Protein AF-A0A6P4ZC24-F1 (afdb_monomer)

pLDDT: mean 87.66, std 11.78, range [32.19, 98.44]

Secondary structure (DSSP, 8-state):
-EEEEE-SSSEEEES---TT-EEE-TTBSEEEEE-S-HHHHHHHHTTEEEE---SS--EEEEEEEEETTEEEEEEEEE-PPPPPPSS----S-HHHHEEEEEEESS-HHHHHHHHHHHHHHSTT--EEEEE---GGG-----BTTEEEEEPSTT--HHHHHHHHHHT--SSEEEEEETTEE--TTS-HHHHHHHHHTSS-SEEEEEETTB--PPEEEEEE-SS-EEEEEE-TT--S-BPTT-TTEEEEEESSSEEEEEEEEEEEE---S---TTHHHHHS--HHHHHHHHHHHHHHTTEEEEEE----------

Organism: Branchiostoma belcheri (NCBI:txid7741)

Nearest PDB structures (foldseek):
  2z86-assembly2_C  TM=6.803E-01  e=1.222E-02  Escherichia coli
  8og4-assembly1_A  TM=5.251E-01  e=6.738E-03  Homo sapiens
  8og4-assembly1_B  TM=4.828E-01  e=3.943E-03  Homo sapiens
  7zay-assembly1_B  TM=4.754E-01  e=1.173E-01  Homo sapiens
  3bgk-assembly1_A  TM=2.960E-01  e=6.999E-01  Streptococcus mutans

Structure (mmCIF, N/CA/C/O backbone):
data_AF-A0A6P4ZC24-F1
#
_entry.id   AF-A0A6P4ZC24-F1
#
loop_
_atom_site.group_PDB
_atom_site.id
_atom_site.type_symbol
_atom_site.label_atom_id
_atom_site.label_alt_id
_atom_site.label_comp_id
_atom_site.label_asym_id
_atom_site.label_entity_id
_atom_site.label_seq_id
_atom_site.pdbx_PDB_ins_code
_atom_site.Cartn_x
_atom_site.Cartn_y
_atom_site.Cartn_z
_atom_site.occupancy
_atom_site.B_iso_or_equiv
_atom_site.auth_seq_id
_atom_site.auth_comp_id
_atom_site.auth_asym_id
_atom_site.auth_atom_id
_atom_site.pdbx_PDB_model_num
ATOM 1 N N . MET A 1 1 ? 28.154 -8.969 -40.226 1.00 90.69 1 MET A N 1
ATOM 2 C CA . MET A 1 1 ? 26.840 -8.314 -40.041 1.00 90.69 1 MET A CA 1
ATOM 3 C C . MET A 1 1 ? 26.870 -7.505 -38.761 1.00 90.69 1 MET A C 1
ATOM 5 O O . MET A 1 1 ? 27.541 -7.915 -37.819 1.00 90.69 1 MET A O 1
ATOM 9 N N . LYS A 1 2 ? 26.157 -6.379 -38.733 1.00 94.00 2 LYS A N 1
ATOM 10 C CA . LYS A 1 2 ? 26.078 -5.495 -37.571 1.00 94.00 2 LYS A CA 1
ATOM 11 C C . LYS A 1 2 ? 24.617 -5.330 -37.173 1.00 94.00 2 LYS A C 1
ATOM 13 O O . LYS A 1 2 ? 23.798 -4.927 -37.997 1.00 94.00 2 LYS A O 1
ATOM 18 N N . PHE A 1 3 ? 24.320 -5.657 -35.926 1.00 97.12 3 PHE A N 1
ATOM 19 C CA . PHE A 1 3 ? 23.031 -5.448 -35.287 1.00 97.12 3 PHE A CA 1
ATOM 20 C C . PHE A 1 3 ? 23.188 -4.369 -34.219 1.00 97.12 3 PHE A C 1
ATOM 22 O O . PHE A 1 3 ? 24.164 -4.374 -33.470 1.00 97.12 3 PHE A O 1
ATOM 29 N N . GLN A 1 4 ? 22.230 -3.457 -34.128 1.00 97.75 4 GLN A N 1
ATOM 30 C CA . GLN A 1 4 ? 22.189 -2.441 -33.089 1.00 97.75 4 GLN A CA 1
ATOM 31 C C . GLN A 1 4 ? 20.789 -2.361 -32.490 1.00 97.75 4 GLN A C 1
ATOM 33 O O . GLN A 1 4 ? 19.792 -2.373 -33.209 1.00 97.75 4 GLN A O 1
ATOM 38 N N . ILE A 1 5 ? 20.727 -2.247 -31.168 1.00 97.50 5 ILE A N 1
ATOM 39 C CA . ILE A 1 5 ? 19.496 -1.988 -30.425 1.00 97.50 5 ILE A CA 1
ATOM 40 C C . ILE A 1 5 ? 19.689 -0.755 -29.548 1.00 97.50 5 ILE A C 1
ATOM 42 O O . ILE A 1 5 ? 20.715 -0.629 -28.882 1.00 97.50 5 ILE A O 1
ATOM 46 N N . ASN A 1 6 ? 18.731 0.170 -29.578 1.00 97.88 6 ASN A N 1
ATOM 47 C CA . ASN A 1 6 ? 18.799 1.466 -28.905 1.00 97.88 6 ASN A CA 1
ATOM 48 C C . ASN A 1 6 ? 17.492 1.754 -28.156 1.00 97.88 6 ASN A C 1
ATOM 50 O O . ASN A 1 6 ? 16.421 1.775 -28.758 1.00 97.88 6 ASN A O 1
ATOM 54 N N . ALA A 1 7 ? 17.601 1.986 -26.851 1.00 97.50 7 ALA A N 1
ATOM 55 C CA . ALA A 1 7 ? 16.520 2.386 -25.961 1.00 97.50 7 ALA A CA 1
ATOM 56 C C . ALA A 1 7 ? 16.593 3.885 -25.632 1.00 97.50 7 ALA A C 1
ATOM 58 O O . ALA A 1 7 ? 17.663 4.494 -25.610 1.00 97.50 7 ALA A O 1
ATOM 59 N N . THR A 1 8 ? 15.457 4.494 -25.299 1.00 95.44 8 THR A N 1
ATOM 60 C CA . THR A 1 8 ? 15.400 5.907 -24.892 1.00 95.44 8 THR A CA 1
ATOM 61 C C . THR A 1 8 ? 15.426 6.082 -23.374 1.00 95.44 8 THR A C 1
ATOM 63 O O . THR A 1 8 ? 15.924 7.104 -22.883 1.00 95.44 8 THR A O 1
ATOM 66 N N . ARG A 1 9 ? 14.949 5.091 -22.610 1.00 93.75 9 ARG A N 1
ATOM 67 C CA . ARG A 1 9 ? 14.777 5.158 -21.152 1.00 93.75 9 ARG A CA 1
ATOM 68 C C . ARG A 1 9 ? 15.711 4.182 -20.438 1.00 93.75 9 ARG A C 1
ATOM 70 O O . ARG A 1 9 ? 16.600 4.644 -19.718 1.00 93.75 9 ARG A O 1
ATOM 77 N N . GLY A 1 10 ? 15.524 2.878 -20.633 1.00 94.62 10 GLY A N 1
ATOM 78 C CA . GLY A 1 10 ? 16.299 1.843 -19.944 1.00 94.62 10 GLY A CA 1
ATOM 79 C C . GLY A 1 10 ? 17.674 1.589 -20.548 1.00 94.62 10 GLY A C 1
ATOM 80 O O . GLY A 1 10 ? 18.100 2.259 -21.489 1.00 94.62 10 GLY A O 1
ATOM 81 N N . VAL A 1 11 ? 18.374 0.614 -19.978 1.00 97.12 11 VAL A N 1
ATOM 82 C CA . VAL A 1 11 ? 19.703 0.176 -20.421 1.00 97.12 11 VAL A CA 1
ATOM 83 C C . VAL A 1 11 ? 19.695 -1.317 -20.712 1.00 97.12 11 VAL A C 1
ATOM 85 O O . VAL A 1 11 ? 18.846 -2.052 -20.215 1.00 97.12 11 VAL A O 1
ATOM 88 N N . PHE A 1 12 ? 20.638 -1.773 -21.525 1.00 97.69 12 PHE A N 1
ATOM 89 C CA . PHE A 1 12 ? 20.796 -3.183 -21.840 1.00 97.69 12 PHE A CA 1
ATOM 90 C C . PHE A 1 12 ? 22.022 -3.763 -21.142 1.00 97.69 12 PHE A C 1
ATOM 92 O O . PHE A 1 12 ? 23.093 -3.156 -21.132 1.00 97.69 12 PHE A O 1
ATOM 99 N N . HIS A 1 13 ? 21.873 -4.968 -20.608 1.00 97.00 13 HIS A N 1
ATOM 100 C CA . HIS A 1 13 ? 22.926 -5.726 -19.953 1.00 97.00 13 HIS A CA 1
ATOM 101 C C . HIS A 1 13 ? 23.178 -7.043 -20.669 1.00 97.00 13 HIS A C 1
ATOM 103 O O . HIS A 1 13 ? 22.255 -7.714 -21.132 1.00 97.00 13 HIS A O 1
ATOM 109 N N . LEU A 1 14 ? 24.445 -7.433 -20.703 1.00 95.56 14 LEU A N 1
ATOM 110 C CA . LEU A 1 14 ? 24.865 -8.741 -21.164 1.00 95.56 14 LEU A CA 1
ATOM 111 C C . LEU A 1 14 ? 24.807 -9.734 -19.998 1.00 95.56 14 LEU A C 1
ATOM 113 O O . LEU A 1 14 ? 25.531 -9.579 -19.015 1.00 95.56 14 LEU A O 1
ATOM 117 N N . ILE A 1 15 ? 23.960 -10.757 -20.110 1.00 95.88 15 ILE A N 1
ATOM 118 C CA . ILE A 1 15 ? 23.850 -11.843 -19.117 1.00 95.88 15 ILE A CA 1
ATOM 119 C C . ILE A 1 15 ? 24.617 -13.110 -19.530 1.00 95.88 15 ILE A C 1
ATOM 121 O O . ILE A 1 15 ? 24.663 -14.078 -18.776 1.00 95.88 15 ILE A O 1
ATOM 125 N N . GLY A 1 16 ? 25.225 -13.108 -20.716 1.00 94.69 16 GLY A N 1
ATOM 126 C CA . GLY A 1 16 ? 26.014 -14.207 -21.266 1.00 94.69 16 GLY A CA 1
ATOM 127 C C . GLY A 1 16 ? 26.692 -13.810 -22.577 1.00 94.69 16 GLY A C 1
ATOM 128 O O . GLY A 1 16 ? 26.216 -12.926 -23.290 1.00 94.69 16 GLY A O 1
ATOM 129 N N . HIS A 1 17 ? 27.811 -14.456 -22.895 1.00 96.56 17 HIS A N 1
ATOM 130 C CA . HIS A 1 17 ? 28.621 -14.148 -24.073 1.00 96.56 17 HIS A CA 1
ATOM 131 C C . HIS A 1 17 ? 28.794 -15.392 -24.946 1.00 96.56 17 HIS A C 1
ATOM 133 O O . HIS A 1 17 ? 29.152 -16.458 -24.445 1.00 96.56 17 HIS A O 1
ATOM 139 N N . VAL A 1 18 ? 28.550 -15.255 -26.247 1.00 97.12 18 VAL A N 1
ATOM 140 C CA . VAL A 1 18 ? 28.719 -16.315 -27.247 1.00 97.12 18 VAL A CA 1
ATOM 141 C C . VAL A 1 18 ? 30.108 -16.196 -27.871 1.00 97.12 18 VAL A C 1
ATOM 143 O O . VAL A 1 18 ? 30.556 -15.101 -28.196 1.00 97.12 18 VAL A O 1
ATOM 146 N N . HIS A 1 19 ? 30.810 -17.318 -28.021 1.00 95.69 19 HIS A N 1
ATOM 147 C CA . HIS A 1 19 ? 32.116 -17.350 -28.685 1.00 95.69 19 HIS A CA 1
ATOM 148 C C . HIS A 1 19 ? 32.018 -16.825 -30.135 1.00 95.69 19 HIS A C 1
ATOM 150 O O . HIS A 1 19 ? 31.000 -17.034 -30.794 1.00 95.69 19 HIS A O 1
ATOM 156 N N . ASP A 1 20 ? 33.059 -16.143 -30.624 1.00 94.69 20 ASP A N 1
ATOM 157 C CA . ASP A 1 20 ? 33.118 -15.517 -31.963 1.00 94.69 20 ASP A CA 1
ATOM 158 C C . ASP A 1 20 ? 32.028 -14.464 -32.259 1.00 94.69 20 ASP A C 1
ATOM 160 O O . ASP A 1 20 ? 31.637 -14.233 -33.412 1.00 94.69 20 ASP A O 1
ATOM 164 N N . VAL A 1 21 ? 31.531 -13.795 -31.218 1.00 97.19 21 VAL A N 1
ATOM 165 C CA . VAL A 1 21 ? 30.643 -12.636 -31.339 1.00 97.19 21 VAL A CA 1
ATOM 166 C C . VAL A 1 21 ? 31.252 -11.454 -30.599 1.00 97.19 21 VAL A C 1
ATOM 168 O O . VAL A 1 21 ? 31.646 -11.587 -29.447 1.00 97.19 21 VAL A O 1
ATOM 171 N N . ASP A 1 22 ? 31.318 -10.298 -31.256 1.00 97.31 22 ASP A N 1
ATOM 172 C CA . ASP A 1 22 ? 31.738 -9.047 -30.626 1.00 97.31 22 ASP A CA 1
ATOM 173 C C . ASP A 1 22 ? 30.506 -8.257 -30.168 1.00 97.31 22 ASP A C 1
ATOM 175 O O . ASP A 1 22 ? 29.557 -8.057 -30.935 1.00 97.31 22 ASP A O 1
ATOM 179 N N . VAL A 1 23 ? 30.507 -7.819 -28.909 1.00 97.38 23 VAL A N 1
ATOM 180 C CA . VAL A 1 23 ? 29.406 -7.073 -28.292 1.00 97.38 23 VAL A CA 1
ATOM 181 C C . VAL A 1 23 ? 29.957 -5.848 -27.576 1.00 97.38 23 VAL A C 1
ATOM 183 O O . VAL A 1 23 ? 30.775 -5.955 -26.666 1.00 97.38 23 VAL A O 1
ATOM 186 N N . THR A 1 24 ? 29.435 -4.673 -27.918 1.00 97.38 24 THR A N 1
ATOM 187 C CA . THR A 1 24 ? 29.791 -3.402 -27.271 1.00 97.38 24 THR A CA 1
ATOM 188 C C . THR A 1 24 ? 28.560 -2.703 -26.700 1.00 97.38 24 THR A C 1
ATOM 190 O O . THR A 1 24 ? 27.438 -2.900 -27.172 1.00 97.38 24 THR A O 1
ATOM 193 N N . GLY A 1 25 ? 28.766 -1.876 -25.667 1.00 96.31 25 GLY A N 1
ATOM 194 C CA . GLY A 1 25 ? 27.701 -1.072 -25.052 1.00 96.31 25 GLY A CA 1
ATOM 195 C C . GLY A 1 25 ? 26.960 -1.725 -23.878 1.00 96.31 25 GLY A C 1
ATOM 196 O O . GLY A 1 25 ? 25.856 -1.293 -23.547 1.00 96.31 25 GLY A O 1
ATOM 197 N N . ASN A 1 26 ? 27.546 -2.739 -23.230 1.00 96.50 26 ASN A N 1
ATOM 198 C CA . ASN A 1 26 ? 27.002 -3.339 -22.005 1.00 96.50 26 ASN A CA 1
ATOM 199 C C . ASN A 1 26 ? 26.788 -2.284 -20.899 1.00 96.50 26 ASN A C 1
ATOM 201 O O . ASN A 1 26 ? 27.684 -1.491 -20.615 1.00 96.50 26 ASN A O 1
ATOM 205 N N . GLY A 1 27 ? 25.612 -2.286 -20.269 1.00 95.44 27 GLY A N 1
ATOM 206 C CA . GLY A 1 27 ? 25.215 -1.310 -19.251 1.00 95.44 27 GLY A CA 1
ATOM 207 C C . GLY A 1 27 ? 24.835 0.061 -19.811 1.00 95.44 27 GLY A C 1
ATOM 208 O O . GLY A 1 27 ? 24.759 1.031 -19.060 1.00 95.44 27 GLY A O 1
ATOM 209 N N . SER A 1 28 ? 24.610 0.168 -21.122 1.00 97.31 28 SER A N 1
ATOM 210 C CA . SER A 1 28 ? 24.243 1.419 -21.783 1.00 97.31 28 SER A CA 1
ATOM 211 C C . SER A 1 28 ? 22.901 1.309 -22.509 1.00 97.31 28 SER A C 1
ATOM 213 O O . SER A 1 28 ? 22.331 0.229 -22.657 1.00 97.31 28 SER A O 1
ATOM 215 N N . LYS A 1 29 ? 22.382 2.442 -22.990 1.00 97.81 29 LYS A N 1
ATOM 216 C CA . LYS A 1 29 ? 21.136 2.492 -23.770 1.00 97.81 29 LYS A CA 1
ATOM 217 C C . LYS A 1 29 ? 21.253 1.853 -25.152 1.00 97.81 29 LYS A C 1
ATOM 219 O O . LYS A 1 29 ? 20.242 1.658 -25.817 1.00 97.81 29 LYS A O 1
ATOM 224 N N . THR A 1 30 ? 22.469 1.598 -25.633 1.00 98.06 30 THR A N 1
ATOM 225 C CA . THR A 1 30 ? 22.711 1.056 -26.971 1.00 98.06 30 THR A CA 1
ATOM 226 C C . THR A 1 30 ? 23.645 -0.138 -26.891 1.00 98.06 30 THR A C 1
ATOM 228 O O . THR A 1 30 ? 24.767 0.000 -26.421 1.00 98.06 30 THR A O 1
ATOM 231 N N . ILE A 1 31 ? 23.219 -1.288 -27.407 1.00 97.88 31 ILE A N 1
ATOM 232 C CA . ILE A 1 31 ? 24.116 -2.425 -27.640 1.00 97.88 31 ILE A CA 1
ATOM 233 C C . ILE A 1 31 ? 24.329 -2.595 -29.136 1.00 97.88 31 ILE A C 1
ATOM 235 O O . ILE A 1 31 ? 23.390 -2.506 -29.927 1.00 97.88 31 ILE A O 1
ATOM 239 N N . THR A 1 32 ? 25.578 -2.853 -29.512 1.00 97.94 32 THR A N 1
ATOM 240 C CA . THR A 1 32 ? 25.959 -3.224 -30.875 1.00 97.94 32 THR A CA 1
ATOM 241 C C . THR A 1 32 ? 26.559 -4.624 -30.856 1.00 97.94 32 THR A C 1
ATOM 243 O O . THR A 1 32 ? 27.475 -4.882 -30.079 1.00 97.94 32 THR A O 1
ATOM 246 N N . VAL A 1 33 ? 26.048 -5.508 -31.711 1.00 97.69 33 VAL A N 1
ATOM 247 C CA . VAL A 1 33 ? 26.518 -6.887 -31.886 1.00 97.69 33 VAL A CA 1
ATOM 248 C C . VAL A 1 33 ? 27.069 -7.048 -33.298 1.00 97.69 33 VAL A C 1
ATOM 250 O O . VAL A 1 33 ? 26.387 -6.729 -34.277 1.00 97.69 33 VAL A O 1
ATOM 253 N N . SER A 1 34 ? 28.284 -7.572 -33.408 1.00 97.00 34 SER A N 1
ATOM 254 C CA . SER A 1 34 ? 28.965 -7.815 -34.676 1.00 97.00 34 SER A CA 1
ATOM 255 C C . SER A 1 34 ? 29.369 -9.284 -34.777 1.00 97.00 34 SER A C 1
ATOM 257 O O . SER A 1 34 ? 30.048 -9.823 -33.910 1.00 97.00 34 SER A O 1
ATOM 259 N N . THR A 1 35 ? 28.941 -9.952 -35.847 1.00 96.19 35 THR A N 1
ATOM 260 C CA . THR A 1 35 ? 29.322 -11.344 -36.141 1.00 96.19 35 THR A CA 1
ATOM 261 C C . THR A 1 35 ? 29.146 -11.654 -37.626 1.00 96.19 35 THR A C 1
ATOM 263 O O . THR A 1 35 ? 28.451 -10.933 -38.351 1.00 96.19 35 THR A O 1
ATOM 266 N N . TYR A 1 36 ? 29.768 -12.730 -38.098 1.00 94.69 36 TYR A N 1
ATOM 267 C CA . TYR A 1 36 ? 29.655 -13.219 -39.473 1.00 94.69 36 TYR A CA 1
ATOM 268 C C . TYR A 1 36 ? 28.541 -14.262 -39.653 1.00 94.69 36 TYR A C 1
ATOM 270 O O . TYR A 1 36 ? 28.171 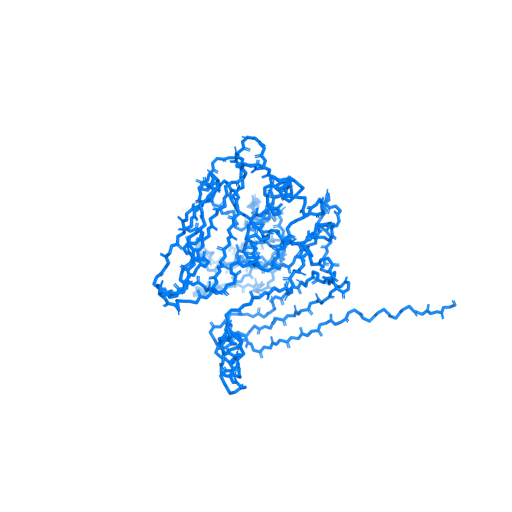-14.551 -40.785 1.00 94.69 36 TYR A O 1
ATOM 278 N N . SER A 1 37 ? 27.968 -14.793 -38.564 1.00 96.06 37 SER A N 1
ATOM 279 C CA . SER A 1 37 ? 26.977 -15.878 -38.609 1.00 96.06 37 SER A CA 1
ATOM 280 C C . SER A 1 37 ? 25.605 -15.443 -38.078 1.00 96.06 37 SER A C 1
ATOM 282 O O . SER A 1 37 ? 25.510 -15.012 -36.924 1.00 96.06 37 SER A O 1
ATOM 284 N N . PRO A 1 38 ? 24.518 -15.585 -38.864 1.00 94.75 38 PRO A N 1
ATOM 285 C CA . PRO A 1 38 ? 23.162 -15.297 -38.388 1.00 94.75 38 PRO A CA 1
ATOM 286 C C . PRO A 1 38 ? 22.764 -16.156 -37.182 1.00 94.75 38 PRO A C 1
ATOM 288 O O . PRO A 1 38 ? 22.090 -15.682 -36.269 1.00 94.75 38 PRO A O 1
ATOM 291 N N . SER A 1 39 ? 23.232 -17.405 -37.136 1.00 96.88 39 SER A N 1
ATOM 292 C CA . SER A 1 39 ? 22.978 -18.318 -36.019 1.00 96.88 39 SER A CA 1
ATOM 293 C C . SER A 1 39 ? 23.649 -17.842 -34.729 1.00 96.88 39 SER A C 1
ATOM 295 O O . SER A 1 39 ? 23.023 -17.882 -33.669 1.00 96.88 39 SER A O 1
ATOM 297 N N . LEU A 1 40 ? 24.888 -17.340 -34.815 1.00 97.31 40 LEU A N 1
ATOM 298 C CA . LEU A 1 40 ? 25.590 -16.771 -33.659 1.00 97.31 40 LEU A CA 1
ATOM 299 C C . LEU A 1 40 ? 24.939 -15.468 -33.191 1.00 97.31 40 LEU A C 1
ATOM 301 O O . LEU A 1 40 ? 24.792 -15.266 -31.987 1.00 97.31 40 LEU A O 1
ATOM 305 N N . LEU A 1 41 ? 24.478 -14.624 -34.123 1.00 96.25 41 LEU A N 1
ATOM 306 C CA . LEU A 1 41 ? 23.721 -13.417 -33.787 1.00 96.25 41 LEU A CA 1
ATOM 307 C C . LEU A 1 41 ? 22.463 -13.777 -32.990 1.00 96.25 41 LEU A C 1
ATOM 309 O O . LEU A 1 41 ? 22.290 -13.298 -31.874 1.00 96.25 41 LEU A O 1
ATOM 313 N N . ASN A 1 42 ? 21.626 -14.673 -33.519 1.00 95.56 42 ASN A N 1
ATOM 314 C CA . ASN A 1 42 ? 20.400 -15.111 -32.848 1.00 95.56 42 ASN A CA 1
ATOM 315 C C . ASN A 1 42 ? 20.667 -15.708 -31.462 1.00 95.56 42 ASN A C 1
ATOM 317 O O . ASN A 1 42 ? 19.877 -15.500 -30.542 1.00 95.56 42 ASN A O 1
ATOM 321 N N . LEU A 1 43 ? 21.772 -16.439 -31.294 1.00 96.88 43 LEU A N 1
ATOM 322 C CA . LEU A 1 43 ? 22.170 -16.969 -29.994 1.00 96.88 43 LEU A CA 1
ATOM 323 C C . LEU A 1 43 ? 22.590 -15.849 -29.033 1.00 96.88 43 LEU A C 1
ATOM 325 O O . LEU A 1 43 ? 22.143 -15.842 -27.888 1.00 96.88 43 LEU A O 1
ATOM 329 N N . GLN A 1 44 ? 23.385 -14.879 -29.494 1.00 97.25 44 GLN A N 1
ATOM 330 C CA . GLN A 1 44 ? 23.846 -13.766 -28.663 1.00 97.25 44 GLN A CA 1
ATOM 331 C C . GLN A 1 44 ? 22.695 -12.863 -28.202 1.00 97.25 44 GLN A C 1
ATOM 333 O O . GLN A 1 44 ? 22.693 -12.415 -27.053 1.00 97.25 44 GLN A O 1
ATOM 338 N N . LEU A 1 45 ? 21.691 -12.626 -29.053 1.00 95.69 45 LEU A N 1
ATOM 339 C CA . LEU A 1 45 ? 20.531 -11.798 -28.708 1.00 95.69 45 LEU A CA 1
ATOM 340 C C . LEU A 1 45 ? 19.719 -12.363 -27.528 1.00 95.69 45 LEU A C 1
ATOM 342 O O . LEU A 1 45 ? 19.127 -11.588 -26.782 1.00 95.69 45 LEU A O 1
ATOM 346 N N . LYS A 1 46 ? 19.746 -13.685 -27.289 1.00 96.56 46 LYS A N 1
ATOM 347 C CA . LYS A 1 46 ? 19.096 -14.316 -26.118 1.00 96.56 46 LYS A CA 1
ATOM 348 C C . LYS A 1 46 ? 19.722 -13.908 -24.783 1.00 96.56 46 LYS A C 1
ATOM 350 O O . LYS A 1 46 ? 19.089 -14.065 -23.743 1.00 96.56 46 LYS A O 1
ATOM 355 N N . TYR A 1 47 ? 20.954 -13.405 -24.807 1.00 97.19 47 TYR A N 1
ATOM 356 C CA . TYR A 1 47 ? 21.705 -13.000 -23.622 1.00 97.19 47 TYR A CA 1
ATOM 357 C C . TYR A 1 47 ? 21.753 -11.482 -23.421 1.00 97.19 47 TYR A C 1
ATOM 359 O O . TYR A 1 47 ? 22.553 -10.993 -22.623 1.00 97.19 47 TYR A O 1
ATOM 367 N N . ILE A 1 48 ? 20.907 -10.730 -24.127 1.00 96.50 48 ILE A N 1
ATOM 368 C CA . ILE A 1 48 ? 20.721 -9.300 -23.892 1.00 96.50 48 ILE A CA 1
ATOM 369 C C . ILE A 1 48 ? 19.462 -9.114 -23.046 1.00 96.50 48 ILE A C 1
ATOM 371 O O . ILE A 1 48 ? 18.362 -9.471 -23.460 1.00 96.50 48 ILE A O 1
ATOM 375 N N . ALA A 1 49 ? 19.626 -8.538 -21.860 1.00 96.50 49 ALA A N 1
ATOM 376 C CA . ALA A 1 49 ? 18.537 -8.207 -20.954 1.00 96.50 49 ALA A CA 1
ATOM 377 C C . ALA A 1 49 ? 18.311 -6.694 -20.930 1.00 96.50 49 ALA A C 1
ATOM 379 O O . ALA A 1 49 ? 19.264 -5.923 -20.865 1.00 96.50 49 ALA A O 1
ATOM 380 N N . TYR A 1 50 ? 17.053 -6.264 -20.950 1.00 95.75 50 TYR A N 1
ATOM 381 C CA . TYR A 1 50 ? 16.687 -4.871 -20.714 1.00 95.75 50 TYR A CA 1
ATOM 382 C C . TYR A 1 50 ? 16.478 -4.633 -19.214 1.00 95.75 50 TYR A C 1
ATOM 384 O O . TYR A 1 50 ? 15.731 -5.365 -18.564 1.00 95.75 50 TYR A O 1
ATOM 392 N N . GLU A 1 51 ? 17.099 -3.588 -18.677 1.00 93.12 51 GLU A N 1
ATOM 393 C CA . GLU A 1 51 ? 16.890 -3.105 -17.317 1.00 93.12 51 GLU A CA 1
ATOM 394 C C . GLU A 1 51 ? 16.203 -1.738 -17.348 1.00 93.12 51 GLU A C 1
ATOM 396 O O . GLU A 1 51 ? 16.688 -0.759 -17.925 1.00 93.12 51 GLU A O 1
ATOM 401 N N . ASN A 1 52 ? 15.041 -1.677 -16.700 1.00 88.62 52 ASN A N 1
ATOM 402 C CA . ASN A 1 52 ? 14.324 -0.432 -16.491 1.00 88.62 52 ASN A CA 1
ATOM 403 C C . ASN A 1 52 ? 15.061 0.446 -15.466 1.00 88.62 52 ASN A C 1
ATOM 405 O O . ASN A 1 52 ? 15.311 0.021 -14.343 1.00 88.62 52 ASN A O 1
ATOM 409 N N . THR A 1 53 ? 15.310 1.700 -15.829 1.00 86.12 53 THR A N 1
ATOM 410 C CA . THR A 1 53 ? 15.961 2.709 -14.977 1.00 86.12 53 THR A CA 1
ATOM 411 C C . THR A 1 53 ? 14.971 3.672 -14.315 1.00 86.12 53 THR A C 1
ATOM 413 O O . THR A 1 53 ? 15.365 4.505 -13.498 1.00 86.12 53 THR A O 1
ATOM 416 N N . LEU A 1 54 ? 13.679 3.583 -14.651 1.00 81.75 54 LEU A N 1
ATOM 417 C CA . LEU A 1 54 ? 12.627 4.438 -14.109 1.00 81.75 54 LEU A CA 1
ATOM 418 C C . LEU A 1 54 ? 11.935 3.755 -12.931 1.00 81.75 54 LEU A C 1
ATOM 420 O O . LEU A 1 54 ? 11.263 2.742 -13.093 1.00 81.75 54 LEU A O 1
ATOM 424 N N . PHE A 1 55 ? 12.075 4.335 -11.743 1.00 68.44 55 PHE A N 1
ATOM 425 C CA . PHE A 1 55 ? 11.585 3.739 -10.501 1.00 68.44 55 PHE A CA 1
ATOM 426 C C . PHE A 1 55 ? 10.051 3.625 -10.457 1.00 68.44 55 PHE A C 1
ATOM 428 O O . PHE A 1 55 ? 9.543 2.538 -10.224 1.00 68.44 55 PHE A O 1
ATOM 435 N N . ASP A 1 56 ? 9.319 4.705 -10.754 1.00 73.56 56 ASP A N 1
ATOM 436 C CA . ASP A 1 56 ? 7.848 4.745 -10.753 1.00 73.56 56 ASP A CA 1
ATOM 437 C C . ASP A 1 56 ? 7.312 5.282 -12.088 1.00 73.56 56 ASP A C 1
ATOM 439 O O . ASP A 1 56 ? 7.036 6.473 -12.232 1.00 73.56 56 ASP A O 1
ATOM 443 N N . ALA A 1 57 ? 7.229 4.419 -13.102 1.00 74.44 57 ALA A N 1
ATOM 444 C CA . ALA A 1 57 ? 6.769 4.805 -14.431 1.00 74.44 57 ALA A CA 1
ATOM 445 C C . ALA A 1 57 ? 5.646 3.898 -14.936 1.00 74.44 57 ALA A C 1
ATOM 447 O O . ALA A 1 57 ? 5.645 2.695 -14.696 1.00 74.44 57 ALA A O 1
ATOM 448 N N . SER A 1 58 ? 4.713 4.513 -15.660 1.00 82.81 58 SER A N 1
ATOM 449 C CA . SER A 1 58 ? 3.713 3.862 -16.505 1.00 82.81 58 SER A CA 1
ATOM 450 C C . SER A 1 58 ? 3.866 4.455 -17.902 1.00 82.81 58 SER A C 1
ATOM 452 O O . SER A 1 58 ? 3.234 5.453 -18.245 1.00 82.81 58 SER A O 1
ATOM 454 N N . THR A 1 59 ? 4.831 3.945 -18.662 1.00 89.12 59 THR A N 1
ATOM 455 C CA . THR A 1 59 ? 5.265 4.532 -19.934 1.00 89.12 59 THR A CA 1
ATOM 456 C C . THR A 1 59 ? 5.746 3.464 -20.912 1.00 89.12 59 THR A C 1
ATOM 458 O O . THR A 1 59 ? 5.836 2.286 -20.579 1.00 89.12 59 THR A O 1
ATOM 461 N N . VAL A 1 60 ? 6.072 3.885 -22.130 1.00 93.75 60 VAL A N 1
ATOM 462 C CA . VAL A 1 60 ? 6.648 3.030 -23.167 1.00 93.75 60 VAL A CA 1
ATOM 463 C C . VAL A 1 60 ? 8.049 3.534 -23.493 1.00 93.75 60 VAL A C 1
ATOM 465 O O . VAL A 1 60 ? 8.271 4.742 -23.636 1.00 93.75 60 VAL A O 1
ATOM 468 N N . ASP A 1 61 ? 8.999 2.608 -23.589 1.00 96.00 61 ASP A N 1
ATOM 469 C CA . ASP A 1 61 ? 10.307 2.844 -24.188 1.00 96.00 61 ASP A CA 1
ATOM 470 C C . ASP A 1 61 ? 10.306 2.300 -25.625 1.00 96.00 61 ASP A C 1
ATOM 472 O O . ASP A 1 61 ? 10.258 1.080 -25.812 1.00 96.00 61 ASP A O 1
ATOM 476 N N . PRO A 1 62 ? 10.287 3.170 -26.650 1.00 96.75 62 PRO A N 1
ATOM 477 C CA . PRO A 1 62 ? 10.404 2.738 -28.032 1.00 96.75 62 PRO A CA 1
ATOM 478 C C . PRO A 1 62 ? 11.849 2.322 -28.310 1.00 96.75 62 PRO A C 1
ATOM 480 O O . PRO A 1 62 ? 12.732 3.161 -28.496 1.00 96.75 62 PRO A O 1
ATOM 483 N N . VAL A 1 63 ? 12.085 1.015 -28.364 1.00 97.69 63 VAL A N 1
ATOM 484 C CA . VAL A 1 63 ? 13.401 0.461 -28.665 1.00 97.69 63 VAL A CA 1
ATOM 485 C C . VAL A 1 63 ? 13.569 0.332 -30.169 1.00 97.69 63 VAL A C 1
ATOM 487 O O . VAL A 1 63 ? 12.853 -0.425 -30.823 1.00 97.69 63 VAL A O 1
ATOM 490 N N . LYS A 1 64 ? 14.535 1.059 -30.726 1.00 98.00 64 LYS A N 1
ATOM 491 C CA . LYS A 1 64 ? 14.880 0.992 -32.146 1.00 98.00 64 LYS A CA 1
ATOM 492 C C . LYS A 1 64 ? 15.879 -0.128 -32.382 1.00 98.00 64 LYS A C 1
ATOM 494 O O . LYS A 1 64 ? 16.900 -0.211 -31.704 1.00 98.00 64 LYS A O 1
ATOM 499 N N . ILE A 1 65 ? 15.584 -0.964 -33.361 1.00 97.44 65 ILE A N 1
ATOM 500 C CA . ILE A 1 65 ? 16.420 -2.064 -33.819 1.00 97.44 65 ILE A CA 1
ATOM 501 C C . ILE A 1 65 ? 16.891 -1.715 -35.224 1.00 97.44 65 ILE A C 1
ATOM 503 O O . ILE A 1 65 ? 16.083 -1.338 -36.071 1.00 97.44 65 ILE A O 1
ATOM 507 N N . GLN A 1 66 ? 18.186 -1.854 -35.469 1.00 97.25 66 GLN A N 1
ATOM 508 C CA . GLN A 1 66 ? 18.793 -1.683 -36.778 1.00 97.25 66 GLN A CA 1
ATOM 509 C C . GLN A 1 66 ? 19.622 -2.920 -37.113 1.00 97.25 66 GLN A C 1
ATOM 511 O O . GLN A 1 66 ? 20.500 -3.325 -36.350 1.00 97.25 66 GLN A O 1
ATOM 516 N N . PHE A 1 67 ? 19.355 -3.509 -38.271 1.00 94.88 67 PHE A N 1
ATOM 517 C CA . PHE A 1 67 ? 20.118 -4.626 -38.804 1.00 94.88 67 PHE A CA 1
ATOM 518 C C . PHE A 1 67 ? 20.317 -4.410 -40.298 1.00 94.88 67 PHE A C 1
ATOM 520 O O . PHE A 1 67 ? 19.363 -4.475 -41.067 1.00 94.88 67 PHE A O 1
ATOM 527 N N . MET A 1 68 ? 21.561 -4.134 -40.693 1.00 87.56 68 MET A N 1
ATOM 528 C CA . MET A 1 68 ? 21.881 -3.694 -42.055 1.00 87.56 68 MET A CA 1
ATOM 529 C C . MET A 1 68 ? 21.023 -2.466 -42.447 1.00 87.56 68 MET A C 1
ATOM 531 O O . MET A 1 68 ? 21.020 -1.473 -41.715 1.00 87.56 68 MET A O 1
ATOM 535 N N . GLU A 1 69 ? 20.309 -2.517 -43.568 1.00 90.50 69 GLU A N 1
ATOM 536 C CA . GLU A 1 69 ? 19.363 -1.502 -44.045 1.00 90.50 69 GLU A CA 1
ATOM 537 C C . GLU A 1 69 ? 17.997 -1.540 -43.343 1.00 90.50 69 GLU A C 1
ATOM 539 O O . GLU A 1 69 ? 17.218 -0.591 -43.443 1.00 90.50 69 GLU A O 1
ATOM 544 N N . PHE A 1 70 ? 17.692 -2.618 -42.619 1.00 94.44 70 PHE A N 1
ATOM 545 C CA . PHE A 1 70 ? 16.396 -2.794 -41.982 1.00 94.44 70 PHE A CA 1
ATOM 546 C C . PHE A 1 70 ? 16.342 -2.086 -40.639 1.00 94.44 70 PHE A C 1
ATOM 548 O O . PHE A 1 70 ? 17.272 -2.137 -39.827 1.00 94.44 70 PHE A O 1
ATOM 555 N N . THR A 1 71 ? 15.190 -1.477 -40.376 1.00 97.00 71 THR A N 1
ATOM 556 C CA . THR A 1 71 ? 14.873 -0.903 -39.074 1.00 97.00 71 THR A CA 1
ATOM 557 C C . THR A 1 71 ? 13.540 -1.439 -38.582 1.00 97.00 71 THR A C 1
ATOM 559 O O . THR A 1 71 ? 12.611 -1.659 -39.357 1.00 97.00 71 THR A O 1
ATOM 562 N N . ALA A 1 72 ? 13.454 -1.664 -37.279 1.00 96.94 72 ALA A N 1
ATOM 563 C CA . ALA A 1 72 ? 12.228 -2.035 -36.594 1.00 96.94 72 ALA A CA 1
ATOM 564 C C . ALA A 1 72 ? 12.148 -1.276 -35.269 1.00 96.94 72 ALA A C 1
ATOM 566 O O . ALA A 1 72 ? 13.158 -0.813 -34.740 1.00 96.94 72 ALA A O 1
ATOM 567 N N . THR A 1 73 ? 10.945 -1.130 -34.725 1.00 97.75 73 THR A N 1
ATOM 568 C CA . THR A 1 73 ? 10.748 -0.549 -33.394 1.00 97.75 73 THR A CA 1
ATOM 569 C C . THR A 1 73 ? 9.944 -1.517 -32.546 1.00 97.75 73 THR A C 1
ATOM 571 O O . THR A 1 73 ? 8.875 -1.960 -32.955 1.00 97.75 73 THR A O 1
ATOM 574 N N . MET A 1 74 ? 10.463 -1.835 -31.365 1.00 95.75 74 MET A N 1
ATOM 575 C CA . MET A 1 74 ? 9.813 -2.683 -30.376 1.00 95.75 74 MET A CA 1
ATOM 576 C C . MET A 1 74 ? 9.397 -1.822 -29.175 1.00 95.75 74 MET A C 1
ATOM 578 O O . MET A 1 74 ? 10.261 -1.208 -28.545 1.00 95.75 74 MET A O 1
ATOM 582 N N . PRO A 1 75 ? 8.103 -1.751 -28.829 1.00 96.75 75 PRO A N 1
ATOM 583 C CA . PRO A 1 75 ? 7.669 -1.042 -27.635 1.00 96.75 75 PRO A CA 1
ATOM 584 C C . PRO A 1 75 ? 7.936 -1.889 -26.383 1.00 96.75 75 PRO A C 1
ATOM 586 O O . PRO A 1 75 ? 7.422 -2.998 -26.256 1.00 96.75 75 PRO A O 1
ATOM 589 N N . ILE A 1 76 ? 8.701 -1.357 -25.428 1.00 94.19 76 ILE A N 1
ATOM 590 C CA . ILE A 1 76 ? 8.813 -1.940 -24.085 1.00 94.19 76 ILE A CA 1
ATOM 591 C C . ILE A 1 76 ? 7.900 -1.163 -23.140 1.00 94.19 76 ILE A C 1
ATOM 593 O O . ILE A 1 76 ? 8.136 0.012 -22.857 1.00 94.19 76 ILE A O 1
ATOM 597 N N . HIS A 1 77 ? 6.862 -1.821 -22.627 1.00 92.12 77 HIS A N 1
ATOM 598 C CA . HIS A 1 77 ? 5.976 -1.243 -21.620 1.00 92.12 77 HIS A CA 1
ATOM 599 C C . HIS A 1 77 ? 6.653 -1.282 -20.248 1.00 92.12 77 HIS A C 1
ATOM 601 O O . HIS A 1 77 ? 6.815 -2.341 -19.643 1.00 92.12 77 HIS A O 1
ATOM 607 N N . ILE A 1 78 ? 7.046 -0.112 -19.752 1.00 89.56 78 ILE A N 1
ATOM 608 C CA . ILE A 1 78 ? 7.546 0.069 -18.394 1.00 89.56 78 ILE A CA 1
ATOM 609 C C . ILE A 1 78 ? 6.349 0.416 -17.524 1.00 89.56 78 ILE A C 1
ATOM 611 O O . ILE A 1 78 ? 5.874 1.552 -17.529 1.00 89.56 78 ILE A O 1
ATOM 615 N N . GLN A 1 79 ? 5.869 -0.565 -16.777 1.00 84.88 79 GLN A N 1
ATOM 616 C CA . GLN A 1 79 ? 4.818 -0.366 -15.797 1.00 84.88 79 GLN A CA 1
ATOM 617 C C . GLN A 1 79 ? 5.082 -1.211 -14.563 1.00 84.88 79 GLN A C 1
ATOM 619 O O . GLN A 1 79 ? 5.711 -2.269 -14.627 1.00 84.88 79 GLN A O 1
ATOM 624 N N . HIS A 1 80 ? 4.587 -0.734 -13.428 1.00 80.12 80 HIS A N 1
ATOM 625 C CA . HIS A 1 80 ? 4.549 -1.545 -12.227 1.00 80.12 80 HIS A CA 1
ATOM 626 C C . HIS A 1 80 ? 3.690 -2.793 -12.467 1.00 80.12 80 HIS A C 1
ATOM 628 O O . HIS A 1 80 ? 2.711 -2.735 -13.213 1.00 80.12 80 HIS A O 1
ATOM 634 N N . VAL A 1 81 ? 4.051 -3.912 -11.831 1.00 75.81 81 VAL A N 1
ATOM 635 C CA . VAL A 1 81 ? 3.276 -5.156 -11.927 1.00 75.81 81 VAL A CA 1
ATOM 636 C C . VAL A 1 81 ? 1.830 -4.860 -11.535 1.00 75.81 81 VAL A C 1
ATOM 638 O O . VAL A 1 81 ? 1.585 -4.355 -10.439 1.00 75.81 81 VAL A O 1
ATOM 641 N N . GLN A 1 82 ? 0.914 -5.148 -12.459 1.00 74.62 82 GLN A N 1
ATOM 642 C CA . GLN A 1 82 ? -0.527 -5.136 -12.236 1.00 74.62 82 GLN A CA 1
ATOM 643 C C . GLN A 1 82 ? -0.868 -6.415 -11.471 1.00 74.62 82 GLN A C 1
ATOM 645 O O . GLN A 1 82 ? -0.568 -7.515 -11.941 1.00 74.62 82 GLN A O 1
ATOM 650 N N . LEU A 1 83 ? -1.423 -6.277 -10.271 1.00 77.94 83 LEU A N 1
ATOM 651 C CA . LEU A 1 83 ? -1.946 -7.424 -9.537 1.00 77.94 83 LEU A CA 1
ATOM 652 C C . LEU A 1 83 ? -3.360 -7.732 -10.038 1.00 77.94 83 LEU A C 1
ATOM 654 O O . LEU A 1 83 ? -4.108 -6.794 -10.310 1.00 77.94 83 LEU A O 1
ATOM 658 N N . PRO A 1 84 ? -3.734 -9.015 -10.183 1.00 79.38 84 PRO A N 1
ATOM 659 C CA . PRO A 1 84 ? -5.093 -9.360 -10.561 1.00 79.38 84 PRO A CA 1
ATOM 660 C C . PRO A 1 84 ? -6.060 -8.897 -9.470 1.00 79.38 84 PRO A C 1
ATOM 662 O O . PRO A 1 84 ? -5.819 -9.122 -8.280 1.00 79.38 84 PRO A O 1
ATOM 665 N N . TRP A 1 85 ? -7.158 -8.274 -9.884 1.00 75.50 85 TRP A N 1
ATOM 666 C CA . TRP A 1 85 ? -8.280 -7.995 -8.999 1.00 75.50 85 TRP A CA 1
ATOM 667 C C . TRP A 1 85 ? -8.954 -9.317 -8.626 1.00 75.50 85 TRP A C 1
ATOM 669 O O . TRP A 1 85 ? -9.251 -10.138 -9.492 1.00 75.50 85 TRP A O 1
ATOM 679 N N . LEU A 1 86 ? -9.125 -9.556 -7.324 1.00 77.38 86 LEU A N 1
ATOM 680 C CA . LEU A 1 86 ? -9.812 -10.750 -6.811 1.00 77.38 86 LEU A CA 1
ATOM 681 C C . LEU A 1 86 ? -11.332 -10.570 -6.759 1.00 77.38 86 LEU A C 1
ATOM 683 O O . LEU A 1 86 ? -12.062 -11.552 -6.667 1.00 77.38 86 LEU A O 1
ATOM 687 N N . PHE A 1 87 ? -11.779 -9.320 -6.795 1.00 80.38 87 PHE A N 1
ATOM 688 C CA . PHE A 1 87 ? -13.170 -8.909 -6.750 1.00 80.38 87 PHE A CA 1
ATOM 689 C C . PHE A 1 87 ? -13.424 -8.006 -7.949 1.00 80.38 87 PHE A C 1
ATOM 691 O O . PHE A 1 87 ? -12.531 -7.254 -8.344 1.00 80.38 87 PHE A O 1
ATOM 698 N N . ASP A 1 88 ? -14.622 -8.091 -8.517 1.00 77.69 88 ASP A N 1
ATOM 699 C CA . ASP A 1 88 ? -15.063 -7.127 -9.517 1.00 77.69 88 ASP A CA 1
ATOM 700 C C . ASP A 1 88 ? -15.098 -5.722 -8.902 1.00 77.69 88 ASP A C 1
ATOM 702 O O . ASP A 1 88 ? -15.315 -5.576 -7.693 1.00 77.69 88 ASP A O 1
ATOM 706 N N . GLU A 1 89 ? -14.900 -4.696 -9.735 1.00 73.06 89 GLU A N 1
ATOM 707 C CA . GLU A 1 89 ? -15.045 -3.305 -9.302 1.00 73.06 89 GLU A CA 1
ATOM 708 C C . GLU A 1 89 ? -16.431 -3.113 -8.680 1.00 73.06 89 GLU A C 1
ATOM 710 O O . GLU A 1 89 ? -17.476 -3.290 -9.318 1.00 73.06 89 GLU A O 1
ATOM 715 N N . GLY A 1 90 ? -16.443 -2.797 -7.389 1.00 68.50 90 GLY A N 1
ATOM 716 C CA . GLY A 1 90 ? -17.663 -2.717 -6.616 1.00 68.50 90 GLY A CA 1
ATOM 717 C C . GLY A 1 90 ? -18.439 -1.457 -6.971 1.00 68.50 90 GLY A C 1
ATOM 718 O O . GLY A 1 90 ? -17.942 -0.338 -6.868 1.00 68.50 90 GLY A O 1
ATOM 719 N N . THR A 1 91 ? -19.718 -1.599 -7.302 1.00 73.00 91 THR A N 1
ATOM 720 C CA . THR A 1 91 ? -20.655 -0.468 -7.298 1.00 73.00 91 THR A CA 1
ATOM 721 C C . THR A 1 91 ? -21.333 -0.383 -5.936 1.00 73.00 91 THR A C 1
ATOM 723 O O . THR A 1 91 ? -21.832 -1.392 -5.444 1.00 73.00 91 THR A O 1
ATOM 726 N N . GLY A 1 92 ? -21.411 0.800 -5.322 1.00 84.12 92 GLY A N 1
ATOM 727 C CA . GLY A 1 92 ? -22.178 0.968 -4.084 1.00 84.12 92 GLY A CA 1
ATOM 728 C C . GLY A 1 92 ? -21.611 1.996 -3.116 1.00 84.12 92 GLY A C 1
ATOM 729 O O . GLY A 1 92 ? -20.754 2.811 -3.458 1.00 84.12 92 GLY A O 1
ATOM 730 N N . LYS A 1 93 ? -22.126 1.971 -1.883 1.00 92.88 93 LYS A N 1
ATOM 731 C CA . LYS A 1 93 ? -21.630 2.804 -0.781 1.00 92.88 93 LYS A CA 1
ATOM 732 C C . LYS A 1 93 ? -20.443 2.106 -0.111 1.00 92.88 93 LYS A C 1
ATOM 734 O O . LYS A 1 93 ? -20.193 0.926 -0.327 1.00 92.88 93 LYS A O 1
ATOM 739 N N . ILE A 1 94 ? -19.746 2.812 0.782 1.00 95.31 94 ILE A N 1
ATOM 740 C CA . ILE A 1 94 ? -18.610 2.254 1.542 1.00 95.31 94 ILE A CA 1
ATOM 741 C C . ILE A 1 94 ? -18.939 0.923 2.222 1.00 95.31 94 ILE A C 1
ATOM 743 O O . ILE A 1 94 ? -18.135 0.002 2.155 1.00 95.31 9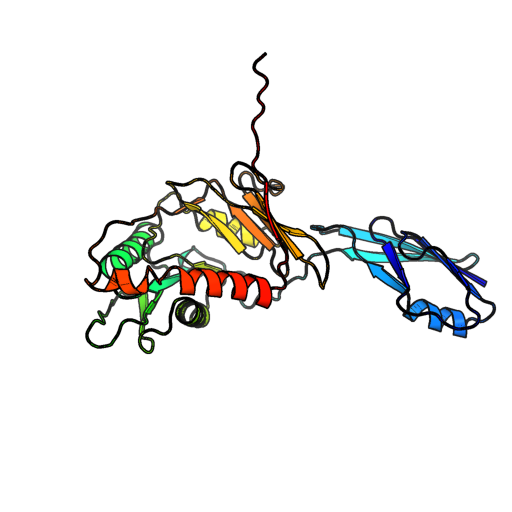4 ILE A O 1
ATOM 747 N N . LYS A 1 95 ? -20.138 0.786 2.794 1.00 95.19 95 LYS A N 1
ATOM 748 C CA . LYS A 1 95 ? -20.575 -0.453 3.448 1.00 95.19 95 LYS A CA 1
ATOM 749 C C . LYS A 1 95 ? -20.595 -1.691 2.534 1.00 95.19 95 LYS A C 1
ATOM 751 O O . LYS A 1 95 ? -20.538 -2.800 3.048 1.00 95.19 95 LYS A O 1
ATOM 756 N N . ASP A 1 96 ? -20.698 -1.494 1.218 1.00 93.44 96 ASP A N 1
ATOM 757 C CA . ASP A 1 96 ? -20.796 -2.562 0.217 1.00 93.44 96 ASP A CA 1
ATOM 758 C C . ASP A 1 96 ? -19.407 -2.922 -0.350 1.00 93.44 96 ASP A C 1
ATOM 760 O O . ASP A 1 96 ? -19.199 -4.026 -0.846 1.00 93.44 96 ASP A O 1
ATOM 764 N N . ARG A 1 97 ? -18.442 -1.996 -0.248 1.00 94.56 97 ARG A N 1
ATOM 765 C CA . ARG A 1 97 ? -17.107 -2.098 -0.865 1.00 94.56 97 ARG A CA 1
ATOM 766 C C . ARG A 1 97 ? -15.964 -2.271 0.131 1.00 94.56 97 ARG A C 1
ATOM 768 O O . ARG A 1 97 ? -14.881 -2.693 -0.260 1.00 94.56 97 ARG A O 1
ATOM 775 N N . VAL A 1 98 ? -16.176 -1.940 1.404 1.00 96.38 98 VAL A N 1
ATOM 776 C CA . VAL A 1 98 ? -15.130 -1.926 2.433 1.00 96.38 98 VAL A CA 1
ATOM 777 C C . VAL A 1 98 ? -15.526 -2.793 3.621 1.00 96.38 98 VAL A C 1
ATOM 779 O O . VAL A 1 98 ? -16.593 -2.621 4.201 1.00 96.38 98 VAL A O 1
ATOM 782 N N . THR A 1 99 ? -14.613 -3.661 4.050 1.00 97.69 99 THR A N 1
ATOM 783 C CA . THR A 1 99 ? -14.675 -4.337 5.353 1.00 97.69 99 THR A CA 1
ATOM 784 C C . THR A 1 99 ? -13.652 -3.709 6.291 1.00 97.69 99 THR A C 1
ATOM 786 O O . THR A 1 99 ? -12.466 -3.625 5.966 1.00 97.69 99 THR A O 1
ATOM 789 N N . VAL A 1 100 ? -14.075 -3.274 7.478 1.00 98.38 100 VAL A N 1
ATOM 790 C CA . VAL A 1 100 ? -13.136 -2.816 8.510 1.00 98.38 100 VAL A CA 1
ATOM 791 C C . VAL A 1 100 ? -12.540 -4.029 9.213 1.00 98.38 100 VAL A C 1
ATOM 793 O O . VAL A 1 100 ? -13.268 -4.910 9.660 1.00 98.38 100 VAL A O 1
ATOM 796 N N . VAL A 1 101 ? -11.216 -4.071 9.340 1.00 98.44 101 VAL A N 1
ATOM 797 C CA . VAL A 1 101 ? -10.505 -5.168 10.006 1.00 98.44 101 VAL A CA 1
ATOM 798 C C . VAL A 1 101 ? -9.834 -4.647 11.268 1.00 98.44 101 VAL A C 1
ATOM 800 O O . VAL A 1 101 ? -9.002 -3.739 11.221 1.00 98.44 101 VAL A O 1
ATOM 803 N N . LEU A 1 102 ? -10.182 -5.262 12.394 1.00 97.50 102 LEU A N 1
ATOM 804 C CA . LEU A 1 102 ? -9.663 -4.965 13.720 1.00 97.50 102 LEU A CA 1
ATOM 805 C C . LEU A 1 102 ? -8.976 -6.201 14.293 1.00 97.50 102 LEU A C 1
ATOM 807 O O . LEU A 1 102 ? -9.465 -7.326 14.193 1.00 97.50 102 LEU A O 1
ATOM 811 N N . LYS A 1 103 ? -7.854 -5.977 14.972 1.00 96.69 103 LYS A N 1
ATOM 812 C CA . LYS A 1 103 ? -7.212 -6.985 15.816 1.00 96.69 103 LYS A CA 1
ATOM 813 C C . LYS A 1 103 ? -7.233 -6.485 17.250 1.00 96.69 103 LYS A C 1
ATOM 815 O O . LYS A 1 103 ? -6.719 -5.399 17.520 1.00 96.69 103 LYS A O 1
ATOM 820 N N . THR A 1 104 ? -7.733 -7.296 18.179 1.00 95.12 104 THR A N 1
ATOM 821 C CA . THR A 1 104 ? -7.736 -6.955 19.608 1.00 95.12 104 THR A CA 1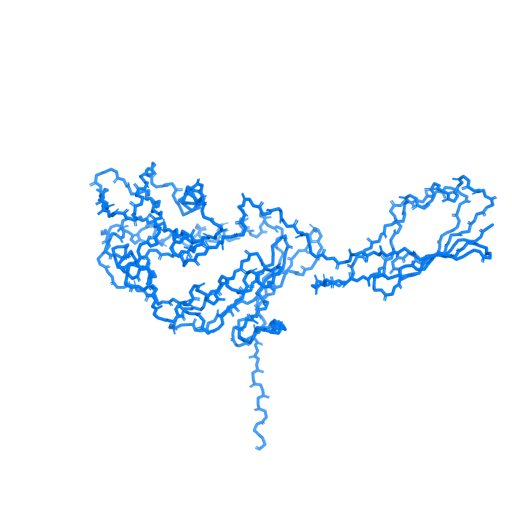
ATOM 822 C C . THR A 1 104 ? -7.027 -7.989 20.483 1.00 95.12 104 THR A C 1
ATOM 824 O O . THR A 1 104 ? -6.611 -9.043 20.012 1.00 95.12 104 THR A O 1
ATOM 827 N N . PHE A 1 105 ? -6.758 -7.601 21.729 1.00 94.94 105 PHE A N 1
ATOM 828 C CA . PHE A 1 105 ? -6.252 -8.446 22.814 1.00 94.94 105 PHE A CA 1
ATOM 829 C C . PHE A 1 105 ? -6.442 -7.694 24.131 1.00 94.94 105 PHE A C 1
ATOM 831 O O . PHE A 1 105 ? -5.786 -6.669 24.334 1.00 94.94 105 PHE A O 1
ATOM 838 N N . LEU A 1 106 ? -7.322 -8.173 25.014 1.00 93.75 106 LEU A N 1
ATOM 839 C CA . LEU A 1 106 ? -7.567 -7.605 26.353 1.00 93.75 106 LEU A CA 1
ATOM 840 C C . LEU A 1 106 ? -7.948 -6.104 26.390 1.00 93.75 106 LEU A C 1
ATOM 842 O O . LEU A 1 106 ? -7.775 -5.441 27.418 1.00 93.75 106 LEU A O 1
ATOM 846 N N . ARG A 1 107 ? -8.449 -5.540 25.281 1.00 92.12 107 ARG A N 1
ATOM 847 C CA . ARG A 1 107 ? -8.701 -4.092 25.102 1.00 92.12 107 ARG A CA 1
ATOM 848 C C . ARG A 1 107 ? -10.142 -3.768 24.699 1.00 92.12 107 ARG A C 1
ATOM 850 O O . ARG A 1 107 ? -10.395 -2.842 23.934 1.00 92.12 107 ARG A O 1
ATOM 857 N N . TYR A 1 108 ? -11.101 -4.486 25.270 1.00 92.50 108 TYR A N 1
ATOM 858 C CA . TYR A 1 108 ? -12.515 -4.420 24.891 1.00 92.50 108 TYR A CA 1
ATOM 859 C C . TYR A 1 108 ? -13.170 -3.035 24.961 1.00 92.50 108 TYR A C 1
ATOM 861 O O . TYR A 1 108 ? -14.004 -2.717 24.119 1.00 92.50 108 TYR A O 1
ATOM 869 N N . ASN A 1 109 ? -12.770 -2.175 25.901 1.00 91.75 109 ASN A N 1
ATOM 870 C CA . ASN A 1 109 ? -13.284 -0.801 25.950 1.00 91.75 109 ASN A CA 1
ATOM 871 C C . ASN A 1 109 ? -12.840 0.029 24.739 1.00 91.75 109 ASN A C 1
ATOM 873 O O . ASN A 1 109 ? -13.613 0.827 24.216 1.00 91.75 109 ASN A O 1
ATOM 877 N N . LEU A 1 110 ? -11.599 -0.166 24.287 1.00 93.44 110 LEU A N 1
ATOM 878 C CA . LEU A 1 110 ? -11.074 0.516 23.107 1.00 93.44 110 LEU A CA 1
ATOM 879 C C . LEU A 1 110 ? -11.720 -0.058 21.844 1.00 93.44 110 LEU A C 1
ATOM 881 O O . LEU A 1 110 ? -12.244 0.706 21.039 1.00 93.44 110 LEU A O 1
ATOM 885 N N . LEU A 1 111 ? -11.811 -1.392 21.754 1.00 94.44 111 LEU A N 1
ATOM 886 C CA . LEU A 1 111 ? -12.502 -2.082 20.665 1.00 94.44 111 LEU A CA 1
ATOM 887 C C . LEU A 1 111 ? -13.942 -1.581 20.496 1.00 94.44 111 LEU A C 1
ATOM 889 O O . LEU A 1 111 ? -14.357 -1.282 19.380 1.00 94.44 111 LEU A O 1
ATOM 893 N N . LYS A 1 112 ? -14.695 -1.451 21.595 1.00 94.00 112 LYS A N 1
ATOM 894 C CA . LYS A 1 112 ? -16.070 -0.941 21.564 1.00 94.00 112 LYS A CA 1
ATOM 895 C C . LYS A 1 112 ? -16.134 0.467 20.970 1.00 94.00 112 LYS A C 1
ATOM 897 O O . LYS A 1 112 ? -17.000 0.734 20.144 1.00 94.00 112 LYS A O 1
ATOM 902 N N . ASN A 1 113 ? -15.205 1.345 21.346 1.00 94.62 113 ASN A N 1
ATOM 903 C CA . ASN A 1 113 ? -15.132 2.700 20.799 1.00 94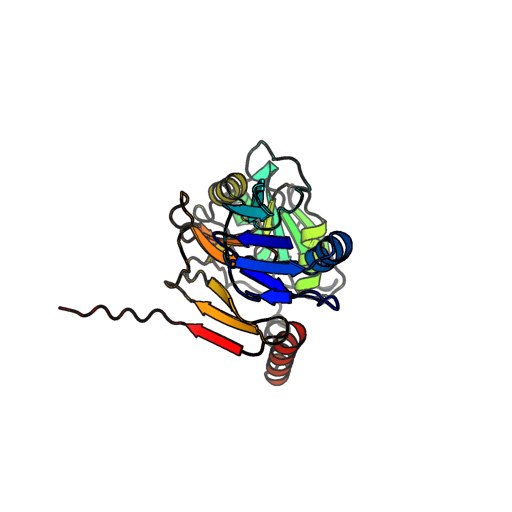.62 113 ASN A CA 1
ATOM 904 C C . ASN A 1 113 ? -14.751 2.701 19.311 1.00 94.62 113 ASN A C 1
ATOM 906 O O . ASN A 1 113 ? -15.308 3.488 18.548 1.00 94.62 113 ASN A O 1
ATOM 910 N N . ALA A 1 114 ? -13.837 1.820 18.892 1.00 95.88 114 ALA A N 1
ATOM 911 C CA . ALA A 1 114 ? -13.471 1.653 17.489 1.00 95.88 114 ALA A CA 1
ATOM 912 C C . ALA A 1 114 ? -14.687 1.211 16.658 1.00 95.88 114 ALA A C 1
ATOM 914 O O . ALA A 1 114 ? -15.042 1.889 15.695 1.00 95.88 114 ALA A O 1
ATOM 915 N N . ILE A 1 115 ? -15.388 0.156 17.089 1.00 96.19 115 ILE A N 1
ATOM 916 C CA . ILE A 1 115 ? -16.612 -0.349 16.444 1.00 96.19 115 ILE A CA 1
ATOM 917 C C . ILE A 1 115 ? -17.688 0.739 16.379 1.00 96.19 115 ILE A C 1
ATOM 919 O O . ILE A 1 115 ? -18.247 0.985 15.312 1.00 96.19 115 ILE A O 1
ATOM 923 N N . GLN A 1 116 ? -17.953 1.424 17.496 1.00 96.12 116 GLN A N 1
ATOM 924 C CA . GLN A 1 116 ? -18.955 2.488 17.531 1.00 96.12 116 GLN A CA 1
ATOM 925 C C . GLN A 1 116 ? -18.608 3.606 16.545 1.00 96.12 116 GLN A C 1
ATOM 927 O O . GLN A 1 116 ? -19.470 4.036 15.790 1.00 96.12 116 GLN A O 1
ATOM 932 N N . SER A 1 117 ? -17.336 4.009 16.472 1.00 97.25 117 SER A N 1
ATOM 933 C CA . SER A 1 117 ? -16.910 5.047 15.530 1.00 97.25 117 SER A CA 1
ATOM 934 C C . SER A 1 117 ? -17.133 4.656 14.065 1.00 97.25 117 SER A C 1
ATOM 936 O O . SER A 1 117 ? -17.470 5.513 13.250 1.00 97.25 117 SER A O 1
ATOM 938 N N . VAL A 1 118 ? -17.001 3.365 13.732 1.00 97.38 118 VAL A N 1
ATOM 939 C CA . VAL A 1 118 ? -17.335 2.850 12.396 1.00 97.38 118 VAL A CA 1
ATOM 940 C C . VAL A 1 118 ? -18.826 2.983 12.131 1.00 97.38 118 VAL A C 1
ATOM 942 O O . VAL A 1 118 ? -19.212 3.524 11.099 1.00 97.38 118 VAL A O 1
ATOM 945 N N . ASN A 1 119 ? -19.654 2.556 13.082 1.00 96.81 119 ASN A N 1
ATOM 946 C CA . ASN A 1 119 ? -21.108 2.623 12.963 1.00 96.81 119 ASN A CA 1
ATOM 947 C C . ASN A 1 119 ? -21.634 4.061 12.867 1.00 96.81 119 ASN A C 1
ATOM 949 O O . ASN A 1 119 ? -22.594 4.301 12.141 1.00 96.81 119 ASN A O 1
ATOM 953 N N . ASP A 1 120 ? -20.992 5.008 13.552 1.00 97.12 120 ASP A N 1
ATOM 954 C CA . ASP A 1 120 ? -21.390 6.417 13.545 1.00 97.12 120 ASP A CA 1
ATOM 955 C C . ASP A 1 120 ? -21.093 7.101 12.201 1.00 97.12 120 ASP A C 1
ATOM 957 O O . ASP A 1 120 ? -21.868 7.940 11.745 1.00 97.12 120 ASP A O 1
ATOM 961 N N . VAL A 1 121 ? -19.960 6.775 11.565 1.00 97.56 121 VAL A N 1
ATOM 962 C CA . VAL A 1 121 ? -19.496 7.467 10.346 1.00 97.56 121 VAL A CA 1
ATOM 963 C C . VAL A 1 121 ? -19.878 6.714 9.068 1.00 97.56 121 VAL A C 1
ATOM 965 O O . VAL A 1 121 ? -20.243 7.344 8.076 1.00 97.56 121 VAL A O 1
ATOM 968 N N . TYR A 1 122 ? -19.823 5.381 9.082 1.00 97.25 122 TYR A N 1
ATOM 969 C CA . TYR A 1 122 ? -20.157 4.508 7.953 1.00 97.25 122 TYR A CA 1
ATOM 970 C C . TYR A 1 122 ? -21.103 3.376 8.407 1.00 97.25 122 TYR A C 1
ATOM 972 O O . TYR A 1 122 ? -20.703 2.207 8.456 1.00 97.25 122 TYR A O 1
ATOM 980 N N . PRO A 1 123 ? -22.368 3.696 8.738 1.00 96.38 123 PRO A N 1
ATOM 981 C CA . PRO A 1 123 ? -23.319 2.735 9.293 1.00 96.38 123 PRO A CA 1
ATOM 982 C C . PRO A 1 123 ? -23.553 1.533 8.372 1.00 96.38 123 PRO A C 1
ATOM 984 O O . PRO A 1 123 ? -23.707 1.669 7.156 1.00 96.38 123 PRO A O 1
ATOM 987 N N . GLY A 1 124 ? -23.611 0.343 8.974 1.00 95.94 124 GLY A N 1
ATOM 988 C CA . GLY A 1 124 ? -23.827 -0.925 8.273 1.00 95.94 124 GLY A CA 1
ATOM 989 C C . GLY A 1 124 ? -22.583 -1.512 7.600 1.00 95.94 124 GLY A C 1
ATOM 990 O O . GLY A 1 124 ? -22.673 -2.606 7.054 1.00 95.94 124 GLY A O 1
ATOM 991 N N . THR A 1 125 ? -21.434 -0.831 7.650 1.00 97.50 125 THR A N 1
ATOM 992 C CA . THR A 1 125 ? -20.156 -1.371 7.155 1.00 97.50 125 THR A CA 1
ATOM 993 C C . THR A 1 125 ? -19.765 -2.601 7.964 1.00 97.50 125 THR A C 1
ATOM 995 O O . THR A 1 125 ? -19.795 -2.555 9.193 1.00 97.50 125 THR A O 1
ATOM 998 N N . ARG A 1 126 ? -19.404 -3.698 7.294 1.00 97.38 126 ARG A N 1
ATOM 999 C CA . ARG A 1 126 ? -18.975 -4.940 7.951 1.00 97.38 126 ARG A CA 1
ATOM 1000 C C . ARG A 1 126 ? -17.664 -4.725 8.710 1.00 97.38 126 ARG A C 1
ATOM 1002 O O . ARG A 1 126 ? -16.751 -4.063 8.215 1.00 97.38 126 ARG A O 1
ATOM 1009 N N . ILE A 1 127 ? -17.565 -5.308 9.900 1.00 98.25 127 ILE A N 1
ATOM 1010 C CA . ILE A 1 127 ? -16.399 -5.224 10.776 1.00 98.25 127 ILE A CA 1
ATOM 1011 C C . ILE A 1 127 ? -15.976 -6.638 11.165 1.00 98.25 127 ILE A C 1
ATOM 1013 O O . ILE A 1 127 ? -16.726 -7.364 11.810 1.00 98.25 127 ILE A O 1
ATOM 1017 N N . VAL A 1 128 ? -14.745 -7.008 10.837 1.00 98.19 128 VAL A N 1
ATOM 1018 C CA . VAL A 1 128 ? -14.133 -8.264 11.272 1.00 98.19 128 VAL A CA 1
ATOM 1019 C C . VAL A 1 128 ? -13.209 -7.979 12.447 1.00 98.19 128 VAL A C 1
ATOM 1021 O O . VAL A 1 128 ? -12.290 -7.166 12.340 1.00 98.19 128 VAL A O 1
ATOM 1024 N N . VAL A 1 129 ? -13.427 -8.671 13.563 1.00 98.06 129 VAL A N 1
ATOM 1025 C CA . VAL A 1 129 ? -12.572 -8.592 14.752 1.00 98.06 129 VAL A CA 1
ATOM 1026 C C . VAL A 1 129 ? -11.870 -9.927 14.955 1.00 98.06 129 VAL A C 1
ATOM 1028 O O . VAL A 1 129 ? -12.522 -10.937 15.199 1.00 98.06 129 VAL A O 1
ATOM 1031 N N . ALA A 1 130 ? -10.540 -9.926 14.905 1.00 97.69 130 ALA A N 1
ATOM 1032 C CA . ALA A 1 130 ? -9.717 -11.059 15.317 1.00 97.69 130 ALA A CA 1
ATOM 1033 C C . ALA A 1 130 ? -9.222 -10.856 16.758 1.00 97.69 130 ALA A C 1
ATOM 1035 O O . ALA A 1 130 ? -8.505 -9.889 17.045 1.00 97.69 130 ALA A O 1
ATOM 1036 N N . ASP A 1 131 ? -9.591 -11.768 17.657 1.00 97.12 131 ASP A N 1
ATOM 1037 C CA . ASP A 1 131 ? -9.304 -11.670 19.090 1.00 97.12 131 ASP A CA 1
ATOM 1038 C C . ASP A 1 131 ? -8.585 -12.916 19.615 1.00 97.12 131 ASP A C 1
ATOM 1040 O O . ASP A 1 131 ? -9.141 -14.010 19.634 1.00 97.12 131 ASP A O 1
ATOM 1044 N N . ASP A 1 132 ? -7.344 -12.749 20.070 1.00 96.88 132 ASP A N 1
ATOM 1045 C CA . ASP A 1 132 ? -6.524 -13.797 20.693 1.00 96.88 132 ASP A CA 1
ATOM 1046 C C . ASP A 1 132 ? -6.489 -13.706 22.227 1.00 96.88 132 ASP A C 1
ATOM 1048 O O . ASP A 1 132 ? -5.536 -14.160 22.873 1.00 96.88 132 ASP A O 1
ATOM 1052 N N . THR A 1 133 ? -7.523 -13.106 22.819 1.00 95.62 133 THR A N 1
ATOM 1053 C CA . THR A 1 133 ? -7.738 -13.061 24.266 1.00 95.62 133 THR A CA 1
ATOM 1054 C C . THR A 1 133 ? -8.012 -14.467 24.831 1.00 95.62 133 THR A C 1
ATOM 1056 O O . THR A 1 133 ? -8.822 -15.207 24.269 1.00 95.62 133 THR A O 1
ATOM 1059 N N . PRO A 1 134 ? -7.373 -14.860 25.953 1.00 94.69 134 PRO A N 1
ATOM 1060 C CA . PRO A 1 134 ? -7.625 -16.145 26.605 1.00 94.69 134 PRO A CA 1
ATOM 1061 C C . PRO A 1 134 ? -9.078 -16.325 27.035 1.00 94.69 134 PRO A C 1
ATOM 1063 O O . PRO A 1 134 ? -9.718 -15.372 27.466 1.00 94.69 134 PRO A O 1
ATOM 1066 N N . ASP A 1 135 ? -9.550 -17.570 27.034 1.00 93.62 135 ASP A N 1
ATOM 1067 C CA . ASP A 1 135 ? -10.951 -17.934 27.286 1.00 93.62 135 ASP A CA 1
ATOM 1068 C C . ASP A 1 135 ? -11.563 -17.293 28.534 1.00 93.62 135 ASP A C 1
ATOM 1070 O O . ASP A 1 135 ? -12.657 -16.746 28.465 1.00 93.62 135 ASP A O 1
ATOM 1074 N N . HIS A 1 136 ? -10.839 -17.306 29.653 1.00 92.12 136 HIS A N 1
ATOM 1075 C CA . HIS A 1 136 ? -11.303 -16.766 30.934 1.00 92.12 136 HIS A CA 1
ATOM 1076 C C . HIS A 1 136 ? -11.390 -15.229 30.977 1.00 92.12 136 HIS A C 1
ATOM 1078 O O . HIS A 1 136 ? -11.936 -14.677 31.927 1.00 92.12 136 HIS A O 1
ATOM 1084 N N . LEU A 1 137 ? -10.840 -14.536 29.976 1.00 92.94 137 LEU A N 1
ATOM 1085 C CA . LEU A 1 137 ? -10.902 -13.079 29.825 1.00 92.94 137 LEU A CA 1
ATOM 1086 C C . LEU A 1 137 ? -11.684 -12.665 28.577 1.00 92.94 137 LEU A C 1
ATOM 1088 O O . LEU A 1 137 ? -11.847 -11.469 28.353 1.00 92.94 137 LEU A O 1
ATOM 1092 N N . PHE A 1 138 ? -12.132 -13.623 27.760 1.00 93.56 138 PHE A N 1
ATOM 1093 C CA . PHE A 1 138 ? -12.785 -13.343 26.492 1.00 93.56 138 PHE A CA 1
ATOM 1094 C C . PHE A 1 138 ? -14.153 -12.702 26.721 1.00 93.56 138 PHE A C 1
ATOM 1096 O O . PHE A 1 138 ? -14.977 -13.223 27.471 1.00 93.56 138 PHE A O 1
ATOM 1103 N N . ASN A 1 139 ? -14.412 -11.592 26.034 1.00 91.06 139 ASN A N 1
ATOM 1104 C CA . ASN A 1 139 ? -15.707 -10.931 26.041 1.00 91.06 139 ASN A CA 1
ATOM 1105 C C . ASN A 1 139 ? -16.266 -10.881 24.620 1.00 91.06 139 ASN A C 1
ATOM 1107 O O . ASN A 1 139 ? -15.677 -10.260 23.735 1.00 91.06 139 ASN A O 1
ATOM 1111 N N . SER A 1 140 ? -17.404 -11.542 24.404 1.00 84.88 140 SER A N 1
ATOM 1112 C CA . SER A 1 140 ? -18.048 -11.559 23.095 1.00 84.88 140 SER A CA 1
ATOM 1113 C C . SER A 1 140 ? -18.709 -10.213 22.800 1.00 84.88 140 SER A C 1
ATOM 1115 O O . SER A 1 140 ? -19.384 -9.632 23.646 1.00 84.88 140 SER A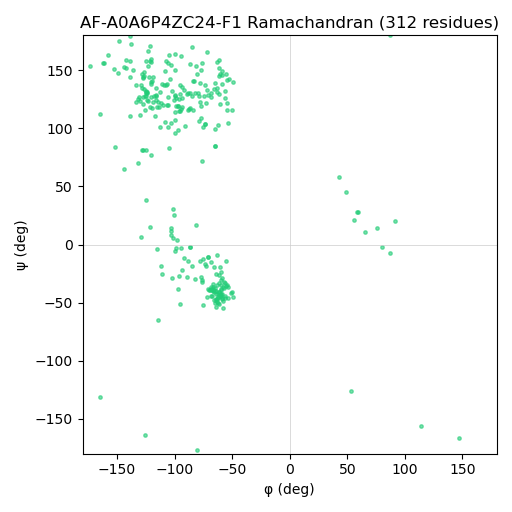 O 1
ATOM 1117 N N . PHE A 1 141 ? -18.550 -9.746 21.565 1.00 79.81 141 PHE A N 1
ATOM 1118 C CA . PHE A 1 141 ? -19.191 -8.535 21.057 1.00 79.81 141 PHE A CA 1
ATOM 1119 C C . PHE A 1 141 ? -20.101 -8.954 19.918 1.00 79.81 141 PHE A C 1
ATOM 1121 O O . PHE A 1 141 ? -19.612 -9.386 18.879 1.00 79.81 141 PHE A O 1
ATOM 1128 N N . GLN A 1 142 ? -21.408 -8.852 20.140 1.00 78.50 142 GLN A N 1
ATOM 1129 C CA . GLN A 1 142 ? -22.419 -9.170 19.141 1.00 78.50 142 GLN A CA 1
ATOM 1130 C C . GLN A 1 142 ? -23.023 -7.862 18.631 1.00 78.50 142 GLN A C 1
ATOM 1132 O O . GLN A 1 142 ? -23.555 -7.070 19.407 1.00 78.50 142 GLN A O 1
ATOM 1137 N N . SER A 1 143 ? -22.903 -7.627 17.329 1.00 85.62 143 SER A N 1
ATOM 1138 C CA . SER A 1 143 ? -23.550 -6.534 16.600 1.00 85.62 143 SER A CA 1
ATOM 1139 C C . SER A 1 143 ? -23.922 -7.053 15.218 1.00 85.62 143 SER A C 1
ATOM 1141 O O . SER A 1 143 ? -23.248 -7.936 14.694 1.00 85.62 143 SER A O 1
ATOM 1143 N N . SER A 1 144 ? -24.961 -6.494 14.602 1.00 91.56 144 SER A N 1
ATOM 1144 C CA . SER A 1 144 ? -25.496 -6.972 13.318 1.00 91.56 144 SER A CA 1
ATOM 1145 C C . SER A 1 144 ? -24.497 -6.928 12.156 1.00 91.56 144 SER A C 1
ATOM 1147 O O . SER A 1 144 ? -24.706 -7.583 11.143 1.00 91.56 144 SER A O 1
ATOM 1149 N N . ASN A 1 145 ? -23.434 -6.136 12.281 1.00 96.44 145 ASN A N 1
ATOM 1150 C CA . ASN A 1 145 ? -22.390 -5.939 11.278 1.00 96.44 145 ASN A CA 1
ATOM 1151 C C . ASN A 1 145 ? -20.984 -6.302 11.786 1.00 96.44 145 ASN A C 1
ATOM 1153 O O . ASN A 1 145 ? -20.005 -5.865 11.184 1.00 96.44 145 ASN A O 1
ATOM 1157 N N . VAL A 1 146 ? -20.872 -7.029 12.905 1.00 97.19 146 VAL A N 1
ATOM 1158 C CA . VAL A 1 146 ? -19.582 -7.408 13.499 1.00 97.19 146 VAL A CA 1
ATOM 1159 C C . VAL A 1 146 ? -19.438 -8.923 13.535 1.00 97.19 146 VAL A C 1
ATOM 1161 O O . VAL A 1 146 ? -20.202 -9.607 14.210 1.00 97.19 146 VAL A O 1
ATOM 1164 N N . ASP A 1 147 ? -18.384 -9.426 12.905 1.00 96.62 147 ASP A N 1
ATOM 1165 C CA . ASP A 1 147 ? -17.963 -10.818 12.994 1.00 96.62 147 ASP A CA 1
ATOM 1166 C C . ASP A 1 147 ? -16.763 -10.906 13.936 1.00 96.62 147 ASP A C 1
ATOM 1168 O O . ASP A 1 147 ? -15.640 -10.508 13.607 1.00 96.62 147 ASP A O 1
ATOM 1172 N N . HIS A 1 148 ? -17.013 -11.393 15.149 1.00 96.94 148 HIS A N 1
ATOM 1173 C CA . HIS A 1 148 ? -15.998 -11.499 16.188 1.00 96.94 148 HIS A CA 1
ATOM 1174 C C . HIS A 1 148 ? -15.411 -12.915 16.233 1.00 96.94 148 HIS A C 1
ATOM 1176 O O . HIS A 1 148 ? -15.973 -13.828 16.839 1.00 96.94 148 HIS A O 1
ATOM 1182 N N . TYR A 1 149 ? -14.249 -13.084 15.605 1.00 95.94 149 TYR A N 1
ATOM 1183 C CA . TYR A 1 149 ? -13.521 -14.344 15.547 1.00 95.94 149 TYR A CA 1
ATOM 1184 C C . TYR A 1 149 ? -12.588 -14.495 16.741 1.00 95.94 149 TYR A C 1
ATOM 1186 O O . TYR A 1 149 ? -11.592 -13.780 16.888 1.00 95.94 149 TYR A O 1
ATOM 1194 N N . LYS A 1 150 ? -12.885 -15.499 17.562 1.00 95.62 150 LYS A N 1
ATOM 1195 C CA . LYS A 1 150 ? -12.004 -15.934 18.636 1.00 95.62 150 LYS A CA 1
ATOM 1196 C C . LYS A 1 150 ? -10.879 -16.805 18.080 1.00 95.62 150 LYS A C 1
ATOM 1198 O O . LYS A 1 150 ? -11.114 -17.798 17.395 1.00 95.62 150 LYS A O 1
ATOM 1203 N N . MET A 1 151 ? -9.652 -16.442 18.410 1.00 95.81 151 MET A N 1
ATOM 1204 C CA . MET A 1 151 ? -8.438 -17.172 18.077 1.00 95.81 151 MET A CA 1
ATOM 1205 C C . MET A 1 151 ? -7.969 -18.006 19.268 1.00 95.81 151 MET A C 1
ATOM 1207 O O . MET A 1 151 ? -8.328 -17.716 20.411 1.00 95.81 151 MET A O 1
ATOM 1211 N N . PRO A 1 152 ? -7.076 -18.987 19.052 1.00 96.31 152 PRO A N 1
ATOM 1212 C CA . PRO A 1 152 ? -6.302 -19.522 20.158 1.00 96.31 152 PRO A CA 1
ATOM 1213 C C . PRO A 1 152 ? -5.554 -18.392 20.886 1.00 96.31 152 PRO A C 1
ATOM 1215 O O . PRO A 1 152 ? -5.103 -17.429 20.261 1.00 96.31 152 PRO A O 1
ATOM 1218 N N . ALA A 1 153 ? -5.394 -18.527 22.199 1.00 96.19 153 ALA A N 1
ATOM 1219 C CA . ALA A 1 153 ? -4.834 -17.468 23.029 1.00 96.19 153 ALA A CA 1
ATOM 1220 C C . ALA A 1 153 ? -3.389 -17.090 22.641 1.00 96.19 153 ALA A C 1
ATOM 1222 O O . ALA A 1 153 ? -2.578 -17.953 22.286 1.00 96.19 153 ALA A O 1
ATOM 1223 N N . TYR A 1 154 ? -3.058 -15.800 22.775 1.00 93.75 154 TYR A N 1
ATOM 1224 C CA . TYR A 1 154 ? -1.696 -15.250 22.663 1.00 93.75 154 TYR A CA 1
ATOM 1225 C C . TYR A 1 154 ? -0.992 -15.487 21.313 1.00 93.75 154 TYR A C 1
ATOM 1227 O O . TYR A 1 154 ? 0.238 -15.560 21.251 1.00 93.75 154 TYR A O 1
ATOM 1235 N N . LYS A 1 155 ? -1.739 -15.617 20.211 1.00 94.44 155 LYS A N 1
ATOM 1236 C CA . LYS A 1 155 ? -1.160 -15.851 18.872 1.00 94.44 155 LYS A CA 1
ATOM 1237 C C . LYS A 1 155 ? -0.487 -14.619 18.275 1.00 94.44 155 LYS A C 1
ATOM 1239 O O . LYS A 1 155 ? 0.337 -14.741 17.369 1.00 94.44 155 LYS A O 1
ATOM 1244 N N . GLY A 1 156 ? -0.776 -13.446 18.821 1.00 90.69 156 GLY A N 1
ATOM 1245 C CA . GLY A 1 156 ? -0.082 -12.214 18.521 1.00 90.69 156 GLY A CA 1
ATOM 1246 C C . GLY A 1 156 ? -0.646 -11.465 17.319 1.00 90.69 156 GLY A C 1
ATOM 1247 O O . GLY A 1 156 ? -1.620 -11.838 16.667 1.00 90.69 156 GLY A O 1
ATOM 1248 N N . TYR A 1 157 ? -0.006 -10.333 17.047 1.00 88.31 157 TYR A N 1
ATOM 1249 C CA . TYR A 1 157 ? -0.508 -9.306 16.141 1.00 88.31 157 TYR A CA 1
ATOM 1250 C C . TYR A 1 157 ? -0.630 -9.765 14.680 1.00 88.31 157 TYR A C 1
ATOM 1252 O O . TYR A 1 157 ? -1.670 -9.564 14.060 1.00 88.31 157 TYR A O 1
ATOM 1260 N N . PHE A 1 158 ? 0.404 -10.414 14.136 1.00 91.69 158 PHE A N 1
ATOM 1261 C CA . PHE A 1 158 ? 0.422 -10.836 12.731 1.00 91.69 158 PHE A CA 1
ATOM 1262 C C . PHE A 1 158 ? -0.555 -11.977 12.437 1.00 91.69 158 PHE A C 1
ATOM 1264 O O . PHE A 1 158 ? -1.228 -11.945 11.412 1.00 91.69 158 PHE A O 1
ATOM 1271 N N . ALA A 1 159 ? -0.687 -12.945 13.350 1.00 95.38 159 ALA A N 1
ATOM 1272 C CA . ALA A 1 159 ? -1.665 -14.019 13.204 1.00 95.38 159 ALA A CA 1
ATOM 1273 C C . ALA A 1 159 ? -3.098 -13.463 13.183 1.00 95.38 159 ALA A C 1
ATOM 1275 O O . ALA A 1 159 ? -3.894 -13.866 12.339 1.00 95.38 159 ALA A O 1
ATOM 1276 N N . GLY A 1 160 ? -3.403 -12.498 14.060 1.00 96.44 160 GLY A N 1
ATOM 1277 C CA . GLY A 1 160 ? -4.722 -11.862 14.093 1.00 96.44 160 GLY A CA 1
ATOM 1278 C C . GLY A 1 160 ? -5.022 -11.040 12.846 1.00 96.44 160 GLY A C 1
ATOM 1279 O O 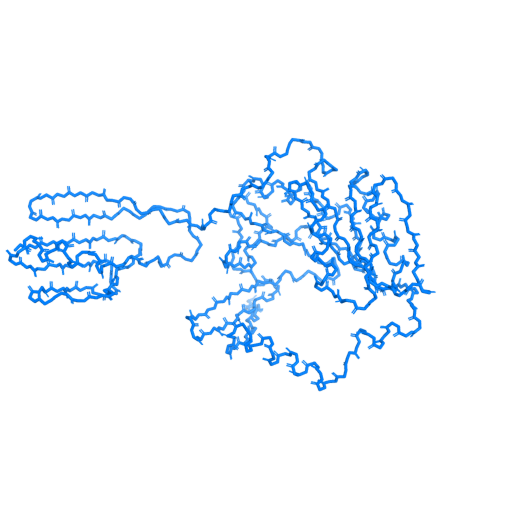. GLY A 1 160 ? -6.119 -11.129 12.309 1.00 96.44 160 GLY A O 1
ATOM 1280 N N . ARG A 1 161 ? -4.031 -10.313 12.317 1.00 95.62 161 ARG A N 1
ATOM 1281 C CA . ARG A 1 161 ? -4.162 -9.627 11.023 1.00 95.62 161 ARG A CA 1
ATOM 1282 C C . ARG A 1 161 ? -4.468 -10.596 9.884 1.00 95.62 161 ARG A C 1
ATOM 1284 O O . ARG A 1 161 ? -5.381 -10.336 9.113 1.00 95.62 161 ARG A O 1
ATOM 1291 N N . ASN A 1 162 ? -3.736 -11.705 9.796 1.00 96.94 162 ASN A N 1
ATOM 1292 C CA . ASN A 1 162 ? -3.946 -12.698 8.742 1.00 96.94 162 ASN A CA 1
ATOM 1293 C C . ASN A 1 162 ? -5.326 -13.354 8.835 1.00 96.94 162 ASN A C 1
ATOM 1295 O O . ASN A 1 162 ? -5.960 -13.547 7.803 1.00 96.94 162 ASN A O 1
ATOM 1299 N N . LEU A 1 163 ? -5.805 -13.657 10.049 1.00 97.44 163 LEU A N 1
ATOM 1300 C CA . LEU A 1 163 ? -7.175 -14.131 10.234 1.00 97.44 163 LEU A CA 1
ATOM 1301 C C . LEU A 1 163 ? -8.181 -13.067 9.798 1.00 97.44 163 LEU A C 1
ATOM 1303 O O . LEU A 1 163 ? -9.061 -13.367 9.011 1.00 97.44 163 LEU A O 1
ATOM 1307 N N . GLY A 1 164 ? -8.038 -11.824 10.262 1.00 97.06 164 GLY A N 1
ATOM 1308 C CA . GLY A 1 164 ? -8.959 -10.752 9.890 1.00 97.06 164 GLY A CA 1
ATOM 1309 C C . GLY A 1 164 ? -9.046 -10.557 8.373 1.00 97.06 164 GLY A C 1
ATOM 1310 O O . GLY A 1 164 ? -10.140 -10.479 7.824 1.00 97.06 164 GLY A O 1
ATOM 1311 N N . LEU A 1 165 ? -7.898 -10.559 7.689 1.00 95.62 165 LEU A N 1
ATOM 1312 C CA . LEU A 1 165 ? -7.823 -10.446 6.231 1.00 95.62 165 LEU A CA 1
ATOM 1313 C C . LEU A 1 165 ? -8.414 -11.656 5.499 1.00 95.62 165 LEU A C 1
ATOM 1315 O O . LEU A 1 165 ? -9.000 -11.476 4.439 1.00 95.62 165 LEU A O 1
ATOM 1319 N N . SER A 1 166 ? -8.305 -12.874 6.041 1.00 96.69 166 SER A N 1
ATOM 1320 C CA . SER A 1 166 ? -8.874 -14.063 5.391 1.00 96.69 166 SER A CA 1
ATOM 1321 C C . SER A 1 166 ? -10.403 -14.118 5.435 1.00 96.69 166 SER A C 1
ATOM 1323 O O . SER A 1 166 ? -10.991 -14.958 4.763 1.00 96.69 166 SER A O 1
ATOM 1325 N N . GLN A 1 167 ? -11.043 -13.241 6.216 1.00 96.94 167 GLN A N 1
ATOM 1326 C CA . GLN A 1 167 ? -12.502 -13.107 6.290 1.00 96.94 167 GLN A CA 1
ATOM 1327 C C . GLN A 1 167 ? -13.033 -11.911 5.478 1.00 96.94 167 GLN A C 1
ATOM 1329 O O . GLN A 1 167 ? -14.219 -11.594 5.560 1.00 96.94 167 GLN A O 1
ATOM 1334 N N . VAL A 1 168 ? -12.169 -11.219 4.726 1.00 95.06 168 VAL A N 1
ATOM 1335 C CA . VAL A 1 168 ? -12.567 -10.118 3.840 1.00 95.06 168 VAL A CA 1
ATOM 1336 C C . VAL A 1 168 ? -13.013 -10.682 2.494 1.00 95.06 168 VAL A C 1
ATOM 1338 O O . VAL A 1 168 ? -12.272 -11.413 1.842 1.00 95.06 168 VAL A O 1
ATOM 1341 N N . TRP A 1 169 ? -14.204 -10.282 2.059 1.00 91.44 169 TRP A N 1
ATOM 1342 C CA . TRP A 1 169 ? -14.746 -10.577 0.726 1.00 91.44 169 TRP A CA 1
ATOM 1343 C C . TRP A 1 169 ? -15.268 -9.334 -0.002 1.00 91.44 169 TRP A C 1
ATOM 1345 O O . TRP A 1 169 ? -15.923 -9.437 -1.034 1.00 91.44 169 TRP A O 1
ATOM 1355 N N . THR A 1 170 ? -15.048 -8.157 0.573 1.00 93.19 170 THR A N 1
ATOM 1356 C CA . THR A 1 170 ? -15.292 -6.885 -0.100 1.00 93.19 170 THR A CA 1
ATOM 1357 C C . THR A 1 170 ? -14.055 -6.492 -0.895 1.00 93.19 170 THR A C 1
ATOM 1359 O O . THR A 1 170 ? -12.939 -6.862 -0.533 1.00 93.19 170 THR A O 1
ATOM 1362 N N . GLU A 1 171 ? -14.255 -5.689 -1.933 1.00 92.56 171 GLU A N 1
ATOM 1363 C CA . GLU A 1 171 ? -13.200 -5.185 -2.817 1.00 92.56 171 GLU A CA 1
ATOM 1364 C C . GLU A 1 171 ? -12.020 -4.550 -2.064 1.00 92.56 171 GLU A C 1
ATOM 1366 O O . GLU A 1 171 ? -10.857 -4.818 -2.365 1.00 92.56 171 GLU A O 1
ATOM 1371 N N . TYR A 1 172 ? -12.319 -3.766 -1.026 1.00 95.19 172 TYR A N 1
ATOM 1372 C CA . TYR A 1 172 ? -11.329 -3.143 -0.162 1.00 95.19 172 TYR A CA 1
ATOM 1373 C C . TYR A 1 172 ? -11.493 -3.571 1.292 1.00 95.19 172 TYR A C 1
ATOM 1375 O O . TYR A 1 172 ? -12.562 -3.978 1.756 1.00 95.19 172 TYR A O 1
ATOM 1383 N N . PHE A 1 173 ? -10.420 -3.397 2.057 1.00 96.62 173 PHE A N 1
ATOM 1384 C CA . PHE 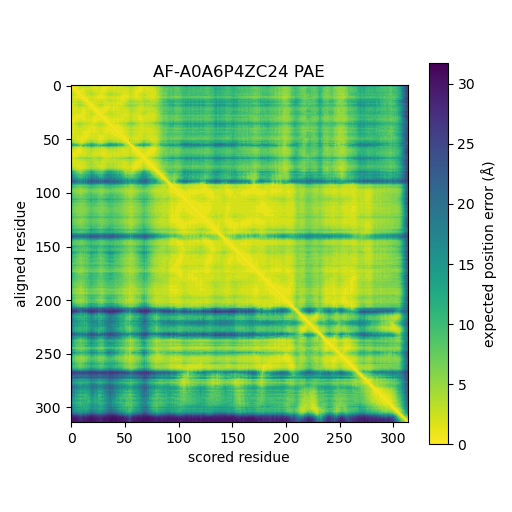A 1 173 ? -10.465 -3.449 3.510 1.00 96.62 173 PHE A CA 1
ATOM 1385 C C . PHE A 1 173 ? -9.855 -2.187 4.105 1.00 96.62 173 PHE A C 1
ATOM 1387 O O . PHE A 1 173 ? -8.911 -1.611 3.564 1.00 96.62 173 PHE A O 1
ATOM 1394 N N . PHE A 1 174 ? -10.364 -1.788 5.264 1.00 97.62 174 PHE A N 1
ATOM 1395 C CA . PHE A 1 174 ? -9.767 -0.737 6.073 1.00 97.62 174 PHE A CA 1
ATOM 1396 C C . PHE A 1 174 ? -9.239 -1.350 7.365 1.00 97.62 174 PHE A C 1
ATOM 1398 O O . PHE A 1 174 ? -9.994 -1.651 8.289 1.00 97.62 174 PHE A O 1
ATOM 1405 N N . TYR A 1 175 ? -7.928 -1.575 7.422 1.00 96.94 175 TYR A N 1
ATOM 1406 C CA . TYR A 1 175 ? -7.282 -2.062 8.635 1.00 96.94 175 TYR A CA 1
ATOM 1407 C C . TYR A 1 175 ? -7.008 -0.901 9.595 1.00 96.94 175 TYR A C 1
ATOM 1409 O O . TYR A 1 175 ? -6.384 0.091 9.213 1.00 96.94 175 TYR A O 1
ATOM 1417 N N . MET A 1 176 ? -7.392 -1.056 10.860 1.00 95.06 176 MET A N 1
ATOM 1418 C CA . MET A 1 176 ? -7.047 -0.113 11.923 1.00 95.06 176 MET A CA 1
ATOM 1419 C C . MET A 1 176 ? -6.759 -0.847 13.236 1.00 95.06 176 MET A C 1
ATOM 1421 O O . MET A 1 176 ? -7.171 -1.990 13.434 1.00 95.06 176 MET A O 1
ATOM 1425 N N . ASP A 1 177 ? -6.025 -0.203 14.142 1.00 93.31 177 ASP A N 1
ATOM 1426 C CA . ASP A 1 177 ? -5.846 -0.746 15.488 1.00 93.31 177 ASP A CA 1
ATOM 1427 C C . ASP A 1 177 ? -7.109 -0.489 16.332 1.00 93.31 177 ASP A C 1
ATOM 1429 O O . ASP A 1 177 ? -7.808 0.506 16.154 1.00 93.31 177 ASP A O 1
ATOM 1433 N N . ASP A 1 178 ? -7.391 -1.371 17.289 1.00 93.69 178 ASP A N 1
ATOM 1434 C CA . ASP A 1 178 ? -8.528 -1.269 18.223 1.00 93.69 178 ASP A CA 1
ATOM 1435 C C . ASP A 1 178 ? -8.480 -0.045 19.163 1.00 93.69 178 ASP A C 1
ATOM 1437 O O . ASP A 1 178 ? -9.449 0.221 19.864 1.00 93.69 178 ASP A O 1
ATOM 1441 N N . ASP A 1 179 ? -7.368 0.697 19.201 1.00 93.00 179 ASP A N 1
ATOM 1442 C CA . ASP A 1 179 ? -7.221 1.971 19.911 1.00 93.00 179 ASP A CA 1
ATOM 1443 C C . ASP A 1 179 ? -7.277 3.183 18.969 1.00 93.00 179 ASP A C 1
ATOM 1445 O O . ASP A 1 179 ? -6.986 4.310 19.373 1.00 93.00 179 ASP A O 1
ATOM 1449 N N . MET A 1 180 ? -7.680 2.974 17.717 1.00 94.38 180 MET A N 1
ATOM 1450 C CA . MET A 1 180 ? -8.018 4.026 16.770 1.00 94.38 180 MET A CA 1
ATOM 1451 C C . MET A 1 180 ? -9.535 4.191 16.696 1.00 94.38 180 MET A C 1
ATOM 1453 O O . MET A 1 180 ? -10.297 3.246 16.873 1.00 94.38 180 MET A O 1
ATOM 1457 N N . VAL A 1 181 ? -9.980 5.409 16.410 1.00 95.19 181 VAL A N 1
ATOM 1458 C CA . VAL A 1 181 ? -11.381 5.702 16.106 1.00 95.19 181 VAL A CA 1
ATOM 1459 C C . VAL A 1 181 ? -11.448 6.498 14.815 1.00 95.19 181 VAL A C 1
ATOM 1461 O O . VAL A 1 181 ? -10.644 7.415 14.594 1.00 95.19 181 VAL A O 1
ATOM 1464 N N . ILE A 1 182 ? -12.398 6.140 13.958 1.00 95.62 182 ILE A N 1
ATOM 1465 C CA . ILE A 1 182 ? -12.640 6.890 12.733 1.00 95.62 182 ILE A CA 1
ATOM 1466 C C . ILE A 1 182 ? -13.505 8.110 13.035 1.00 95.62 182 ILE A C 1
ATOM 1468 O O . ILE A 1 182 ? -14.240 8.165 14.021 1.00 95.62 182 ILE A O 1
ATOM 1472 N N . THR A 1 183 ? -13.375 9.136 12.208 1.00 95.19 183 THR A N 1
ATOM 1473 C CA . THR A 1 183 ? -14.148 10.372 12.349 1.00 95.19 183 THR A CA 1
ATOM 1474 C C . THR A 1 183 ? -14.602 10.844 10.976 1.00 95.19 183 THR A C 1
ATOM 1476 O O . THR A 1 183 ? -14.222 10.275 9.950 1.00 95.19 183 THR A O 1
ATOM 1479 N N . LYS A 1 184 ? -15.328 11.966 10.926 1.00 95.00 184 LYS A N 1
ATOM 1480 C CA . LYS A 1 184 ? -15.648 12.649 9.664 1.00 95.00 184 LYS A CA 1
ATOM 1481 C C . LYS A 1 184 ? -14.420 13.013 8.810 1.00 95.00 184 LYS A C 1
ATOM 1483 O O . LYS A 1 184 ? -14.601 13.352 7.644 1.00 95.00 184 LYS A O 1
ATOM 1488 N N . PHE A 1 185 ? -13.206 12.963 9.372 1.00 93.75 185 PHE A N 1
ATOM 1489 C CA . PHE A 1 185 ? -11.938 13.219 8.684 1.00 93.75 185 PHE A CA 1
ATOM 1490 C C . PHE A 1 185 ? -11.246 11.956 8.147 1.00 93.75 185 PHE A C 1
ATOM 1492 O O . PHE A 1 185 ? -10.218 12.085 7.501 1.00 93.75 185 PHE A O 1
ATOM 1499 N N . THR A 1 186 ? -11.761 10.743 8.377 1.00 93.75 186 THR A N 1
ATOM 1500 C CA . THR A 1 186 ? -11.134 9.514 7.846 1.00 93.75 186 THR A CA 1
ATOM 1501 C C . THR A 1 186 ? -11.416 9.308 6.351 1.00 93.75 186 THR A C 1
ATOM 1503 O O . THR A 1 186 ? -10.571 8.747 5.663 1.00 93.75 186 THR A O 1
ATOM 1506 N N . LYS A 1 187 ? -12.554 9.816 5.847 1.00 95.00 187 LYS A N 1
ATOM 1507 C CA . LYS A 1 187 ? -12.921 9.912 4.415 1.00 95.00 187 LYS A CA 1
ATOM 1508 C C . LYS A 1 187 ? -12.578 8.658 3.587 1.00 95.00 187 LYS A C 1
ATOM 1510 O O . LYS A 1 187 ? -11.841 8.738 2.609 1.00 95.00 187 LYS A O 1
ATOM 1515 N N . MET A 1 188 ? -13.117 7.496 3.968 1.00 96.19 188 MET A N 1
ATOM 1516 C CA . MET A 1 188 ? -12.933 6.231 3.233 1.00 96.19 188 MET A CA 1
ATOM 1517 C C . MET A 1 188 ? -13.396 6.325 1.773 1.00 96.19 188 MET A C 1
ATOM 1519 O O . MET A 1 188 ? -12.787 5.712 0.910 1.00 96.19 188 MET A O 1
ATOM 1523 N N . ASP A 1 189 ? -14.419 7.132 1.492 1.00 94.75 189 ASP A N 1
ATOM 1524 C CA . ASP A 1 189 ? -14.891 7.479 0.145 1.00 94.75 189 ASP A CA 1
ATOM 1525 C C . ASP A 1 189 ? -13.784 8.078 -0.729 1.00 94.75 189 ASP A C 1
ATOM 1527 O O . ASP A 1 189 ? -13.570 7.626 -1.853 1.00 94.75 189 ASP A O 1
ATOM 1531 N N . LEU A 1 190 ? -13.017 9.024 -0.184 1.00 94.94 190 LEU A N 1
ATOM 1532 C CA . LEU A 1 190 ? -11.889 9.637 -0.877 1.00 94.94 190 LEU A CA 1
ATOM 1533 C C . LEU A 1 190 ? -10.731 8.644 -1.080 1.00 94.94 190 LEU A C 1
ATOM 1535 O O . LEU A 1 190 ? -10.074 8.668 -2.118 1.00 94.94 190 LEU A O 1
ATOM 1539 N N . LEU A 1 191 ? -10.487 7.759 -0.107 1.00 95.69 191 LEU A N 1
ATOM 1540 C CA . LEU A 1 191 ? -9.448 6.727 -0.205 1.00 95.69 191 LEU A CA 1
ATOM 1541 C C . LEU A 1 191 ? -9.778 5.675 -1.269 1.00 95.69 191 LEU A C 1
ATOM 1543 O O . LEU A 1 191 ? -8.904 5.316 -2.049 1.00 95.69 191 LEU A O 1
ATOM 1547 N N . VAL A 1 192 ? -11.028 5.208 -1.310 1.00 94.81 192 VAL A N 1
ATOM 1548 C CA . VAL A 1 192 ? -11.511 4.257 -2.320 1.00 94.81 192 VAL A CA 1
ATOM 1549 C C . VAL A 1 192 ? -11.466 4.895 -3.705 1.00 94.81 192 VAL A C 1
ATOM 1551 O O . VAL A 1 192 ? -10.859 4.330 -4.600 1.00 94.81 192 VAL A O 1
ATOM 1554 N N . SER A 1 193 ? -11.969 6.124 -3.859 1.00 92.88 193 SER A N 1
ATOM 1555 C CA . SER A 1 193 ? -11.911 6.857 -5.133 1.00 92.88 193 SER A CA 1
ATOM 1556 C C . SER A 1 193 ? -10.478 7.022 -5.667 1.00 92.88 193 SER A C 1
ATOM 1558 O O . SER A 1 193 ? -10.243 6.903 -6.871 1.00 92.88 193 SER A O 1
ATOM 1560 N N . PHE A 1 194 ? -9.505 7.251 -4.777 1.00 94.31 194 PHE A N 1
ATOM 1561 C CA . PHE A 1 194 ? -8.086 7.268 -5.135 1.00 94.31 194 PHE A CA 1
ATOM 1562 C C . PHE A 1 194 ? -7.588 5.902 -5.630 1.00 94.31 194 PHE A C 1
ATOM 1564 O O . PHE A 1 194 ? -6.838 5.852 -6.604 1.00 94.31 194 PHE A O 1
ATOM 1571 N N . LEU A 1 195 ? -7.972 4.801 -4.979 1.00 93.12 195 LEU A N 1
ATOM 1572 C CA . LEU A 1 195 ? -7.576 3.457 -5.408 1.00 93.12 195 LEU A CA 1
ATOM 1573 C C . LEU A 1 195 ? -8.250 3.057 -6.728 1.00 93.12 195 LEU A C 1
ATOM 1575 O O . LEU A 1 195 ? -7.563 2.515 -7.583 1.00 93.12 195 LEU A O 1
ATOM 1579 N N . ASP A 1 196 ? -9.521 3.409 -6.933 1.00 91.00 196 ASP A N 1
ATOM 1580 C CA . ASP A 1 196 ? -10.260 3.173 -8.186 1.00 91.00 196 ASP A CA 1
ATOM 1581 C C . ASP A 1 196 ? -9.593 3.873 -9.381 1.00 91.00 196 ASP A C 1
ATOM 1583 O O . ASP A 1 196 ? -9.535 3.365 -10.497 1.00 91.00 196 ASP A O 1
ATOM 1587 N N . SER A 1 197 ? -9.087 5.085 -9.151 1.00 90.38 197 SER A N 1
ATOM 1588 C CA . SER A 1 197 ? -8.611 5.972 -10.218 1.00 90.38 197 SER A CA 1
ATOM 1589 C C . SER A 1 197 ? -7.096 5.928 -10.420 1.00 90.38 197 SER A C 1
ATOM 1591 O O . SER A 1 197 ? -6.539 6.713 -11.195 1.00 90.38 197 SER A O 1
ATOM 1593 N N . THR A 1 198 ? -6.396 5.057 -9.694 1.00 89.62 198 THR A N 1
ATOM 1594 C CA . THR A 1 198 ? -4.942 4.925 -9.773 1.00 89.62 198 THR A CA 1
ATOM 1595 C C . THR A 1 198 ? -4.529 3.460 -9.771 1.00 89.62 198 THR A C 1
ATOM 1597 O O . THR A 1 198 ? -5.315 2.554 -9.559 1.00 89.62 198 THR A O 1
ATOM 1600 N N . ASN A 1 199 ? -3.249 3.203 -10.001 1.00 86.44 199 ASN A N 1
ATOM 1601 C CA . ASN A 1 199 ? -2.649 1.876 -9.867 1.00 86.44 199 ASN A CA 1
ATOM 1602 C C . ASN A 1 199 ? -1.872 1.732 -8.547 1.00 86.44 199 ASN A C 1
ATOM 1604 O O . ASN A 1 199 ? -0.854 1.032 -8.476 1.00 86.44 199 ASN A O 1
ATOM 1608 N N . PHE A 1 200 ? -2.312 2.447 -7.507 1.00 90.00 200 PHE A N 1
ATOM 1609 C CA . PHE A 1 200 ? -1.857 2.224 -6.141 1.00 90.00 200 PHE A CA 1
ATOM 1610 C C . PHE A 1 200 ? -2.596 1.044 -5.518 1.00 90.00 200 PHE A C 1
ATOM 1612 O O . PHE A 1 200 ? -3.758 0.798 -5.799 1.00 90.00 200 PHE A O 1
ATOM 1619 N N . HIS A 1 201 ? -1.897 0.308 -4.660 1.00 90.06 201 HIS A N 1
ATOM 1620 C CA . HIS A 1 201 ? -2.427 -0.914 -4.054 1.00 90.06 201 HIS A CA 1
ATOM 1621 C C . HIS A 1 201 ? -2.878 -0.679 -2.613 1.00 90.06 201 HIS A C 1
ATOM 1623 O O . HIS A 1 201 ? -3.735 -1.384 -2.099 1.00 90.06 201 HIS A O 1
ATOM 1629 N N . LEU A 1 202 ? -2.251 0.285 -1.937 1.00 92.56 202 LEU A N 1
ATOM 1630 C CA . LEU A 1 202 ? -2.542 0.647 -0.559 1.00 92.56 202 LEU A CA 1
ATOM 1631 C C . LEU A 1 202 ? -2.508 2.164 -0.426 1.00 92.56 202 LEU A C 1
ATOM 1633 O O . LEU A 1 202 ? -1.644 2.830 -1.004 1.00 92.56 202 LEU A O 1
ATOM 1637 N N . VAL A 1 203 ? -3.391 2.696 0.408 1.00 93.38 203 VAL A N 1
ATOM 1638 C CA . VAL A 1 203 ? -3.341 4.090 0.833 1.00 93.38 203 VAL A CA 1
ATOM 1639 C C . VAL A 1 203 ? -3.459 4.180 2.349 1.00 93.38 203 VAL A C 1
ATOM 1641 O O . VAL A 1 203 ? -4.350 3.597 2.963 1.00 93.38 203 VAL A O 1
ATOM 1644 N N . GLY A 1 204 ? -2.504 4.873 2.961 1.00 90.38 204 GLY A N 1
ATOM 1645 C CA . GLY A 1 204 ? -2.481 5.163 4.388 1.00 90.38 204 GLY A CA 1
ATOM 1646 C C . GLY A 1 204 ? -3.084 6.526 4.713 1.00 90.38 204 GLY A C 1
ATOM 1647 O O . GLY A 1 204 ? -3.172 7.411 3.863 1.00 90.38 204 GLY A O 1
ATOM 1648 N N . VAL A 1 205 ? -3.441 6.706 5.980 1.00 88.31 205 VAL A N 1
ATOM 1649 C CA . VAL A 1 205 ? -3.976 7.955 6.535 1.00 88.31 205 VAL A CA 1
ATOM 1650 C C . VAL A 1 205 ? -3.086 8.463 7.664 1.00 88.31 205 VAL A C 1
ATOM 1652 O O . VAL A 1 205 ? -2.350 7.691 8.286 1.00 88.31 205 VAL A O 1
ATOM 1655 N N . GLY A 1 206 ? -3.154 9.761 7.947 1.00 84.44 206 GLY A N 1
ATOM 1656 C CA . GLY A 1 206 ? -2.480 10.353 9.098 1.00 84.44 206 GLY A CA 1
ATOM 1657 C C . GLY A 1 206 ? -3.136 9.976 10.430 1.00 84.44 206 GLY A C 1
ATOM 1658 O O . GLY A 1 206 ? -4.279 9.520 10.490 1.00 84.44 206 GLY A O 1
ATOM 1659 N N . ILE A 1 207 ? -2.429 10.222 11.532 1.00 83.56 207 ILE A N 1
ATOM 1660 C CA . ILE A 1 207 ? -3.025 10.211 12.872 1.00 83.56 207 ILE A CA 1
ATOM 1661 C C . ILE A 1 207 ? -3.277 11.669 13.254 1.00 83.56 207 ILE A C 1
ATOM 1663 O O . ILE A 1 207 ? -2.358 12.473 13.182 1.00 83.56 207 ILE A O 1
ATOM 1667 N N . GLN A 1 208 ? -4.492 12.031 13.664 1.00 79.31 208 GLN A N 1
ATOM 1668 C CA . GLN A 1 208 ? -4.884 13.436 13.875 1.00 79.31 208 GLN A CA 1
ATOM 1669 C C . GLN A 1 208 ? -3.943 14.203 14.832 1.00 79.31 208 GLN A C 1
ATOM 1671 O O . GLN A 1 208 ? -3.643 15.369 14.599 1.00 79.31 208 GLN A O 1
ATOM 1676 N N . ASP A 1 209 ? -3.406 13.531 15.856 1.00 66.19 209 ASP A N 1
ATOM 1677 C CA . ASP A 1 209 ? -2.475 14.121 16.836 1.00 66.19 209 ASP A CA 1
ATOM 1678 C C . ASP A 1 209 ? -0.995 14.073 16.397 1.00 66.19 209 ASP A C 1
ATOM 1680 O O . ASP A 1 209 ? -0.101 14.499 17.133 1.00 66.19 209 ASP A O 1
ATOM 1684 N N . ARG A 1 210 ? -0.714 13.477 15.232 1.00 61.94 210 ARG A N 1
ATOM 1685 C CA . ARG A 1 210 ? 0.607 13.314 14.611 1.00 61.94 210 ARG A CA 1
ATOM 1686 C C . ARG A 1 210 ? 0.443 13.255 13.092 1.00 61.94 210 ARG A C 1
ATOM 1688 O O . ARG A 1 210 ? 0.396 12.168 12.509 1.00 61.94 210 ARG A O 1
ATOM 1695 N N . LEU A 1 211 ? 0.377 14.421 12.454 1.00 55.22 211 LEU A N 1
ATOM 1696 C CA . LEU A 1 211 ? 0.538 14.545 11.005 1.00 55.22 211 LEU A CA 1
ATOM 1697 C C . LEU A 1 211 ? 1.974 14.135 10.667 1.00 55.22 211 LEU A C 1
ATOM 1699 O O . LEU A 1 211 ? 2.887 14.946 10.677 1.00 55.22 211 LEU A O 1
ATOM 1703 N N . SER A 1 212 ? 2.227 12.839 10.504 1.00 55.84 212 SER A N 1
ATOM 1704 C CA . SER A 1 212 ? 3.515 12.372 9.998 1.00 55.84 212 SER A CA 1
ATOM 1705 C C . SER A 1 212 ? 3.363 11.160 9.096 1.00 55.84 212 SER A C 1
ATOM 1707 O O . SER A 1 212 ? 3.843 10.075 9.448 1.00 55.84 212 SER A O 1
ATOM 1709 N N . PRO A 1 213 ? 2.704 11.303 7.931 1.00 61.69 213 PRO A N 1
ATOM 1710 C CA . PRO A 1 213 ? 2.932 10.355 6.852 1.00 61.69 213 PRO A CA 1
ATOM 1711 C C . PRO A 1 213 ? 4.446 10.236 6.654 1.00 61.69 213 PRO A C 1
ATOM 1713 O O . PRO A 1 213 ? 5.159 11.201 6.393 1.00 61.69 213 PRO A O 1
ATOM 1716 N N . THR A 1 214 ? 4.953 9.038 6.909 1.00 67.44 214 THR A N 1
ATOM 1717 C CA . THR A 1 214 ? 6.361 8.723 6.736 1.00 67.44 214 THR A CA 1
ATOM 1718 C C . THR A 1 214 ? 6.487 8.001 5.415 1.00 67.44 214 THR A C 1
ATOM 1720 O O . THR A 1 214 ? 5.771 7.030 5.158 1.00 67.44 214 THR A O 1
ATOM 1723 N N . THR A 1 215 ? 7.393 8.478 4.578 1.00 72.00 215 THR A N 1
ATOM 1724 C CA . THR A 1 215 ? 7.684 7.844 3.299 1.00 72.00 215 THR A CA 1
ATOM 1725 C C . THR A 1 215 ? 9.004 7.083 3.413 1.00 72.00 215 THR A C 1
ATOM 1727 O O . THR A 1 215 ? 9.920 7.495 4.133 1.00 72.00 215 THR A O 1
ATOM 1730 N N . TYR A 1 216 ? 9.083 5.924 2.765 1.00 75.75 216 TYR A N 1
ATOM 1731 C CA . TYR A 1 216 ? 10.240 5.040 2.803 1.00 75.75 216 TYR A CA 1
ATOM 1732 C C . TYR A 1 216 ? 10.726 4.760 1.384 1.00 75.75 216 TYR A C 1
ATOM 1734 O O . TYR A 1 216 ? 9.957 4.332 0.525 1.00 75.75 216 TYR A O 1
ATOM 1742 N N . LEU A 1 217 ? 12.025 4.926 1.161 1.00 75.44 217 LEU A N 1
ATOM 1743 C CA . LEU A 1 217 ? 12.702 4.516 -0.062 1.00 75.44 217 LEU A CA 1
ATOM 1744 C C . LEU A 1 217 ? 13.706 3.421 0.262 1.00 75.44 217 LEU A C 1
ATOM 1746 O O . LEU A 1 217 ? 14.658 3.638 1.011 1.00 75.44 217 LEU A O 1
ATOM 1750 N N . ALA A 1 218 ? 13.497 2.245 -0.320 1.00 77.12 218 ALA A N 1
ATOM 1751 C CA . ALA A 1 218 ? 14.492 1.189 -0.315 1.00 77.12 218 ALA A CA 1
ATOM 1752 C C . ALA A 1 218 ? 15.479 1.434 -1.464 1.00 77.12 218 ALA A C 1
ATOM 1754 O O . ALA A 1 218 ? 15.105 1.390 -2.633 1.00 77.12 218 ALA A O 1
ATOM 1755 N N . LEU A 1 219 ? 16.737 1.692 -1.123 1.00 76.19 219 LEU A N 1
ATOM 1756 C CA . LEU A 1 219 ? 17.850 1.803 -2.060 1.00 76.19 219 LEU A CA 1
ATOM 1757 C C . LEU A 1 219 ? 18.763 0.586 -1.958 1.00 76.19 219 LEU A C 1
ATOM 1759 O O . LEU A 1 219 ? 18.834 -0.061 -0.914 1.00 76.19 219 LEU A O 1
ATOM 1763 N N . GLY A 1 220 ? 19.524 0.335 -3.018 1.00 73.62 220 GLY A N 1
ATOM 1764 C CA . GLY A 1 220 ? 20.552 -0.698 -3.057 1.00 73.62 220 GLY A CA 1
ATOM 1765 C C . GLY A 1 220 ? 20.220 -1.822 -4.033 1.00 73.62 220 GLY A C 1
ATOM 1766 O O . GLY A 1 220 ? 19.499 -1.617 -5.003 1.00 73.62 220 GLY A O 1
ATOM 1767 N N . ASN A 1 221 ? 20.785 -3.004 -3.803 1.00 71.62 221 ASN A N 1
ATOM 1768 C CA . ASN A 1 221 ? 20.702 -4.143 -4.717 1.00 71.62 221 ASN A CA 1
ATOM 1769 C C . ASN A 1 221 ? 20.166 -5.406 -4.010 1.00 71.62 221 ASN A C 1
ATOM 1771 O O . ASN A 1 221 ? 19.557 -5.346 -2.940 1.00 71.62 221 ASN A O 1
ATOM 1775 N N . LYS A 1 222 ? 20.356 -6.580 -4.625 1.00 70.56 222 LYS A N 1
ATOM 1776 C CA . LYS A 1 222 ? 19.886 -7.867 -4.079 1.00 70.56 222 LYS A CA 1
ATOM 1777 C C . LYS A 1 222 ? 20.551 -8.259 -2.750 1.00 70.56 222 LYS A C 1
ATOM 1779 O O . LYS A 1 222 ? 19.955 -9.013 -1.990 1.00 70.56 222 LYS A O 1
ATOM 1784 N N . THR A 1 223 ? 21.756 -7.759 -2.486 1.00 75.38 223 THR A N 1
ATOM 1785 C CA . THR A 1 223 ? 22.602 -8.143 -1.340 1.00 75.38 223 THR A CA 1
ATOM 1786 C C . THR A 1 223 ? 22.748 -7.038 -0.300 1.00 75.38 223 THR A C 1
ATOM 1788 O O . THR A 1 223 ? 22.977 -7.335 0.866 1.00 75.38 223 THR A O 1
ATOM 1791 N N . HIS A 1 224 ? 22.600 -5.778 -0.716 1.00 77.06 224 HIS A N 1
ATOM 1792 C CA . HIS A 1 224 ? 22.768 -4.620 0.148 1.00 77.06 224 HIS A CA 1
ATOM 1793 C C . HIS A 1 224 ? 21.576 -3.686 0.010 1.00 77.06 224 HIS A C 1
ATOM 1795 O O . HIS A 1 224 ? 21.427 -3.069 -1.045 1.00 77.06 224 HIS A O 1
ATOM 1801 N N . ARG A 1 225 ? 20.741 -3.561 1.049 1.00 84.81 225 ARG A N 1
ATOM 1802 C CA . ARG A 1 225 ? 19.596 -2.637 1.041 1.00 84.81 225 ARG A CA 1
ATOM 1803 C C . ARG A 1 225 ? 19.675 -1.620 2.162 1.00 84.81 225 ARG A C 1
ATOM 1805 O O . ARG A 1 225 ? 20.000 -1.935 3.302 1.00 84.81 225 ARG A O 1
ATOM 1812 N N . CYS A 1 226 ? 19.309 -0.396 1.835 1.00 83.31 226 CYS A N 1
ATOM 1813 C CA . CYS A 1 226 ? 19.219 0.709 2.765 1.00 83.31 226 CYS A CA 1
ATOM 1814 C C . CYS A 1 226 ? 17.820 1.302 2.706 1.00 83.31 226 CYS A C 1
ATOM 1816 O O . CYS A 1 226 ? 17.341 1.653 1.632 1.00 83.31 226 CYS A O 1
ATOM 1818 N N . ILE A 1 227 ? 17.177 1.438 3.860 1.00 84.31 227 ILE A N 1
ATOM 1819 C CA . ILE A 1 227 ? 15.894 2.124 3.968 1.00 84.31 227 ILE A CA 1
ATOM 1820 C C . ILE A 1 227 ? 16.172 3.577 4.332 1.00 84.31 227 ILE A C 1
ATOM 1822 O O . ILE A 1 227 ? 16.740 3.866 5.387 1.00 84.31 227 ILE A O 1
ATOM 1826 N N . ILE A 1 228 ? 15.767 4.489 3.456 1.00 81.56 228 ILE A N 1
ATOM 1827 C CA . ILE A 1 228 ? 15.725 5.917 3.740 1.00 81.56 228 ILE A CA 1
ATOM 1828 C C . ILE A 1 228 ? 14.306 6.265 4.154 1.00 81.56 228 ILE A C 1
ATOM 1830 O O . ILE A 1 228 ? 13.366 6.099 3.387 1.00 81.56 228 ILE A O 1
ATOM 1834 N N . GLN A 1 229 ? 14.171 6.759 5.372 1.00 79.62 229 GLN A N 1
ATOM 1835 C CA . GLN A 1 229 ? 12.945 7.307 5.910 1.00 79.62 229 GLN A CA 1
ATOM 1836 C C . GLN A 1 229 ? 12.937 8.820 5.693 1.00 79.62 229 GLN A C 1
ATOM 1838 O O . GLN A 1 229 ? 13.854 9.508 6.146 1.00 79.62 229 GLN A O 1
ATOM 1843 N N . LYS A 1 230 ? 11.885 9.346 5.071 1.00 76.19 230 LYS A N 1
ATOM 1844 C CA . LYS A 1 230 ? 11.572 10.776 5.073 1.00 76.19 230 LYS A CA 1
ATOM 1845 C C . LYS A 1 230 ? 10.340 11.008 5.958 1.00 76.19 230 LYS A C 1
ATOM 1847 O O . LYS A 1 230 ? 9.237 10.608 5.581 1.00 76.19 230 LYS A O 1
ATOM 1852 N N . PRO A 1 231 ? 10.527 11.552 7.171 1.00 71.06 231 PRO A N 1
ATOM 1853 C CA . PRO A 1 231 ? 9.422 11.963 8.024 1.00 71.06 231 PRO A CA 1
ATOM 1854 C C . PRO A 1 231 ? 8.822 13.282 7.520 1.00 71.06 231 PRO A C 1
ATOM 1856 O O . PRO A 1 231 ? 9.510 14.065 6.862 1.00 71.06 231 PRO A O 1
ATOM 1859 N N . ASP A 1 232 ? 7.556 13.525 7.856 1.00 63.88 232 ASP A N 1
ATOM 1860 C CA . ASP A 1 232 ? 6.840 14.773 7.560 1.00 63.88 232 ASP A CA 1
ATOM 1861 C C . ASP A 1 232 ? 7.646 16.029 7.962 1.00 63.88 232 ASP A C 1
ATOM 1863 O O . ASP A 1 232 ? 8.328 16.008 8.995 1.00 63.88 232 ASP A O 1
ATOM 1867 N N . PRO A 1 233 ? 7.631 17.098 7.136 1.00 60.34 233 PRO A N 1
ATOM 1868 C CA . PRO A 1 233 ? 6.873 17.280 5.884 1.00 60.34 233 PRO A CA 1
ATOM 1869 C C . PRO A 1 233 ? 7.517 16.632 4.643 1.00 60.34 233 PRO A C 1
ATOM 1871 O O . PRO A 1 233 ? 7.212 16.992 3.509 1.00 60.34 233 PRO A O 1
ATOM 1874 N N . GLY A 1 234 ? 8.463 15.708 4.823 1.00 63.88 234 GLY A N 1
ATOM 1875 C CA . GLY A 1 234 ? 9.201 15.065 3.742 1.00 63.88 234 GLY A CA 1
ATOM 1876 C C . GLY A 1 234 ? 8.396 14.015 2.980 1.00 63.88 234 GLY A C 1
ATOM 1877 O O . GLY A 1 234 ? 8.329 12.854 3.381 1.00 63.88 234 GLY A O 1
ATOM 1878 N N . TYR A 1 235 ? 7.893 14.400 1.812 1.00 71.88 235 TYR A N 1
ATOM 1879 C CA . TYR A 1 235 ? 7.312 13.495 0.818 1.00 71.88 235 TYR A CA 1
ATOM 1880 C C . TYR A 1 235 ? 8.271 13.303 -0.367 1.00 71.88 235 TYR A C 1
ATOM 1882 O O . TYR A 1 235 ? 9.135 14.148 -0.618 1.00 71.88 235 TYR A O 1
ATOM 1890 N N . TYR A 1 236 ? 8.157 12.190 -1.102 1.00 70.00 236 TYR A N 1
ATOM 1891 C CA . TYR A 1 236 ? 8.921 12.020 -2.348 1.00 70.00 236 TYR A CA 1
ATOM 1892 C C . TYR A 1 236 ? 8.330 12.855 -3.484 1.00 70.00 236 TYR A C 1
ATOM 1894 O O . TYR A 1 236 ? 9.058 13.624 -4.103 1.00 70.00 236 TYR A O 1
ATOM 1902 N N . TYR A 1 237 ? 7.027 12.724 -3.728 1.00 78.12 237 TYR A N 1
ATOM 1903 C CA . TYR A 1 237 ? 6.249 13.583 -4.620 1.00 78.12 237 TYR A CA 1
ATOM 1904 C C . TYR A 1 237 ? 4.755 13.422 -4.325 1.00 78.12 237 TYR A C 1
ATOM 1906 O O . TYR A 1 237 ? 4.320 12.401 -3.781 1.00 78.12 237 TYR A O 1
ATOM 1914 N N . GLU A 1 238 ? 3.990 14.447 -4.685 1.00 85.88 238 GLU A N 1
ATOM 1915 C CA . GLU A 1 238 ? 2.529 14.429 -4.704 1.00 85.88 238 GLU A CA 1
ATOM 1916 C C . GLU A 1 238 ? 2.029 13.690 -5.952 1.00 85.88 238 GLU A C 1
ATOM 1918 O O . GLU A 1 238 ? 2.593 13.832 -7.042 1.00 85.88 238 GLU A O 1
ATOM 1923 N N . ILE A 1 239 ? 0.990 12.871 -5.801 1.00 87.88 239 ILE A N 1
ATOM 1924 C CA . ILE A 1 239 ? 0.431 12.085 -6.898 1.00 87.88 239 ILE A CA 1
ATOM 1925 C C . ILE A 1 239 ? -0.331 13.018 -7.839 1.00 87.88 239 ILE A C 1
ATOM 1927 O O . ILE A 1 239 ? -1.275 13.706 -7.451 1.00 87.88 239 ILE A O 1
ATOM 1931 N N . ARG A 1 240 ? 0.075 13.036 -9.111 1.00 84.81 240 ARG A N 1
ATOM 1932 C CA . ARG A 1 240 ? -0.528 13.897 -10.133 1.00 84.81 240 ARG A CA 1
ATOM 1933 C C . ARG A 1 240 ? -2.037 13.644 -10.226 1.00 84.81 240 ARG A C 1
ATOM 1935 O O . ARG A 1 240 ? -2.455 12.515 -10.451 1.00 84.81 240 ARG A O 1
ATOM 1942 N N . GLY A 1 241 ? -2.829 14.708 -10.100 1.00 87.25 241 GLY A N 1
ATOM 1943 C CA . GLY A 1 241 ? -4.295 14.642 -10.143 1.00 87.25 241 GLY A CA 1
ATOM 1944 C C . GLY A 1 241 ? -4.965 14.348 -8.797 1.00 87.25 241 GLY A C 1
ATOM 1945 O O . GLY A 1 241 ? -6.178 14.484 -8.707 1.00 87.25 241 GLY A O 1
ATOM 1946 N N . PHE A 1 242 ? -4.197 14.033 -7.748 1.00 89.00 242 PHE A N 1
ATOM 1947 C CA . PHE A 1 242 ? -4.704 13.748 -6.403 1.00 89.00 242 PHE A CA 1
ATOM 1948 C C . PHE A 1 242 ? -3.973 14.607 -5.363 1.00 89.00 242 PHE A C 1
ATOM 1950 O O . PHE A 1 242 ? -3.037 14.130 -4.715 1.00 89.00 242 PHE A O 1
ATOM 1957 N N . PRO A 1 243 ? -4.379 15.881 -5.193 1.00 87.75 243 PRO A N 1
ATOM 1958 C CA . PRO A 1 243 ? -3.789 16.757 -4.191 1.00 87.75 243 PRO A CA 1
ATOM 1959 C C . PRO A 1 243 ? -3.849 16.133 -2.797 1.00 87.75 243 PRO A C 1
ATOM 1961 O O . PRO A 1 243 ? -4.844 15.499 -2.441 1.00 87.75 243 PRO A O 1
ATOM 1964 N N . ALA A 1 244 ? -2.797 16.331 -2.007 1.00 86.56 244 ALA A N 1
ATOM 1965 C CA . ALA A 1 244 ? -2.615 15.773 -0.670 1.00 86.56 244 ALA A CA 1
ATOM 1966 C C . ALA A 1 244 ? -2.477 14.238 -0.587 1.00 86.56 244 ALA A C 1
ATOM 1968 O O . ALA A 1 244 ? -2.473 13.681 0.517 1.00 86.56 244 ALA A O 1
ATOM 1969 N N . PHE A 1 245 ? -2.313 13.554 -1.722 1.00 89.06 245 PHE A N 1
ATOM 1970 C CA . PHE A 1 245 ? -1.841 12.173 -1.778 1.00 89.06 245 PHE A CA 1
ATOM 1971 C C . PHE A 1 245 ? -0.376 12.153 -2.187 1.00 89.06 245 PHE A C 1
ATOM 1973 O O . PHE A 1 245 ? 0.020 12.772 -3.170 1.00 89.06 245 PHE A O 1
ATOM 1980 N N . PHE A 1 246 ? 0.438 11.398 -1.462 1.00 86.69 246 PHE A N 1
ATOM 1981 C CA . PHE A 1 246 ? 1.880 11.346 -1.677 1.00 86.69 246 PHE A CA 1
ATOM 1982 C C . PHE A 1 246 ? 2.358 9.911 -1.827 1.00 86.69 246 PHE A C 1
ATOM 1984 O O . PHE A 1 246 ? 1.846 9.016 -1.149 1.00 86.69 246 PHE A O 1
ATOM 1991 N N . LEU A 1 247 ? 3.384 9.686 -2.654 1.00 85.50 247 LEU A N 1
ATOM 1992 C CA . LEU A 1 247 ? 4.064 8.390 -2.678 1.00 85.50 247 LEU A CA 1
ATOM 1993 C C . LEU A 1 247 ? 4.652 8.109 -1.289 1.00 85.50 247 LEU A C 1
ATOM 1995 O O . LEU A 1 247 ? 5.518 8.846 -0.815 1.00 85.50 247 LEU A O 1
ATOM 1999 N N . SER A 1 248 ? 4.224 7.007 -0.673 1.00 80.81 248 SER A N 1
ATOM 2000 C CA . SER A 1 248 ? 4.756 6.526 0.602 1.00 80.81 248 SER A CA 1
ATOM 2001 C C . SER A 1 248 ? 5.847 5.482 0.408 1.00 80.81 248 SER A C 1
ATOM 2003 O O . SER A 1 248 ? 6.932 5.637 0.965 1.00 80.81 248 SER A O 1
ATOM 2005 N N . ALA A 1 249 ? 5.591 4.442 -0.384 1.00 77.06 249 ALA A N 1
ATOM 2006 C CA . ALA A 1 249 ? 6.561 3.384 -0.639 1.00 77.06 249 ALA A CA 1
ATOM 2007 C C . ALA A 1 249 ? 6.327 2.728 -2.001 1.00 77.06 249 ALA A C 1
ATOM 2009 O O . ALA A 1 249 ? 5.195 2.641 -2.485 1.00 77.06 249 ALA A O 1
ATOM 2010 N N . LEU A 1 250 ? 7.413 2.222 -2.584 1.00 72.88 250 LEU A N 1
ATOM 2011 C CA . LEU A 1 250 ? 7.402 1.452 -3.820 1.00 72.88 250 LEU A CA 1
ATOM 2012 C C . LEU A 1 250 ? 8.133 0.121 -3.607 1.00 72.88 250 LEU A C 1
ATOM 2014 O O . LEU A 1 250 ? 9.215 0.082 -3.019 1.00 72.88 250 LEU A O 1
ATOM 2018 N N . GLY A 1 251 ? 7.538 -0.974 -4.071 1.00 75.06 251 GLY A N 1
ATOM 2019 C CA . GLY A 1 251 ? 8.084 -2.324 -3.959 1.00 75.06 251 GLY A CA 1
ATOM 2020 C C . GLY A 1 251 ? 7.350 -3.270 -4.900 1.00 75.06 251 GLY A C 1
ATOM 2021 O O . GLY A 1 251 ? 7.150 -2.946 -6.056 1.00 75.06 251 GLY A O 1
ATOM 2022 N N . ARG A 1 252 ? 6.902 -4.435 -4.414 1.00 75.31 252 ARG A N 1
ATOM 2023 C CA . ARG A 1 252 ? 5.871 -5.214 -5.135 1.00 75.31 252 ARG A CA 1
ATOM 2024 C C . ARG A 1 252 ? 4.486 -4.576 -5.056 1.00 75.31 252 ARG A C 1
ATOM 2026 O O . ARG A 1 252 ? 3.616 -4.935 -5.833 1.00 75.31 252 ARG A O 1
ATOM 2033 N N . LEU A 1 253 ? 4.288 -3.676 -4.098 1.00 83.44 253 LEU A N 1
ATOM 2034 C CA . LEU A 1 253 ? 3.073 -2.901 -3.904 1.00 83.44 253 LEU A CA 1
ATOM 2035 C C . LEU A 1 253 ? 3.443 -1.423 -3.958 1.00 83.44 253 LEU A C 1
ATOM 2037 O O . LEU A 1 253 ? 4.496 -1.018 -3.459 1.00 83.44 253 LEU A O 1
ATOM 2041 N N . ARG A 1 254 ? 2.546 -0.631 -4.532 1.00 86.69 254 ARG A N 1
ATOM 2042 C CA . ARG A 1 254 ? 2.611 0.833 -4.530 1.00 86.69 254 ARG A CA 1
ATOM 2043 C C . ARG A 1 254 ? 1.743 1.347 -3.399 1.00 86.69 254 ARG A C 1
ATOM 2045 O O . ARG A 1 254 ? 0.563 1.001 -3.334 1.00 86.69 254 ARG A O 1
ATOM 2052 N N . VAL A 1 255 ? 2.332 2.150 -2.524 1.00 88.62 255 VAL A N 1
ATOM 2053 C CA . VAL A 1 255 ? 1.672 2.662 -1.324 1.00 88.62 255 VAL A CA 1
ATOM 2054 C C . VAL A 1 255 ? 1.659 4.178 -1.371 1.00 88.62 255 VAL A C 1
ATOM 2056 O O . VAL A 1 255 ? 2.710 4.800 -1.530 1.00 88.62 255 VAL A O 1
ATOM 2059 N N . ALA A 1 256 ? 0.481 4.765 -1.205 1.00 90.31 256 ALA A N 1
ATOM 2060 C CA . ALA A 1 256 ? 0.297 6.198 -1.036 1.00 90.31 256 ALA A CA 1
ATOM 2061 C C . ALA A 1 256 ? -0.021 6.540 0.424 1.00 90.31 256 ALA A C 1
ATOM 2063 O O . ALA A 1 256 ? -0.410 5.680 1.215 1.00 90.31 256 ALA A O 1
ATOM 2064 N N . ALA A 1 257 ? 0.128 7.806 0.787 1.00 88.44 257 ALA A N 1
ATOM 2065 C CA . ALA A 1 257 ? -0.376 8.356 2.037 1.00 88.44 257 ALA A CA 1
ATOM 2066 C C . ALA A 1 257 ? -1.199 9.611 1.746 1.00 88.44 257 ALA A C 1
ATOM 2068 O O . ALA A 1 257 ? -0.760 10.465 0.979 1.00 88.44 257 ALA A O 1
ATOM 2069 N N . CYS A 1 258 ? -2.368 9.722 2.370 1.00 89.00 258 CYS A N 1
ATOM 2070 C CA . CYS A 1 258 ? -3.221 10.900 2.291 1.00 89.00 258 CYS A CA 1
ATOM 2071 C C . CYS A 1 258 ? -3.019 11.780 3.533 1.00 89.00 258 CYS A C 1
ATOM 2073 O O . CYS A 1 258 ? -3.155 11.294 4.659 1.00 89.00 258 CYS A O 1
ATOM 2075 N N . SER A 1 259 ? -2.714 13.068 3.346 1.00 84.38 259 SER A N 1
ATOM 2076 C CA . SER A 1 259 ? -2.568 14.025 4.457 1.00 84.38 259 SER A CA 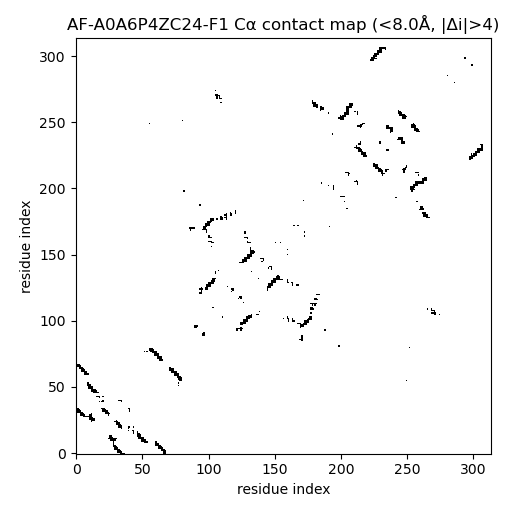1
ATOM 2077 C C . SER A 1 259 ? -3.883 14.703 4.865 1.00 84.38 259 SER A C 1
ATOM 2079 O O . SER A 1 259 ? -3.955 15.271 5.953 1.00 84.38 259 SER A O 1
ATOM 2081 N N . LEU A 1 260 ? -4.937 14.608 4.043 1.00 86.25 260 LEU A N 1
ATOM 2082 C CA . LEU A 1 260 ? -6.287 15.086 4.382 1.00 86.25 260 LEU A CA 1
ATOM 2083 C C . LEU A 1 260 ? -7.075 14.077 5.220 1.00 86.25 260 LEU A C 1
ATOM 2085 O O . LEU A 1 260 ? -7.928 14.466 6.020 1.00 86.25 260 LEU A O 1
ATOM 2089 N N . CYS A 1 261 ? -6.798 12.786 5.036 1.00 90.25 261 CYS A N 1
ATOM 2090 C CA . CYS A 1 261 ? -7.480 11.720 5.748 1.00 90.25 261 CYS A CA 1
ATOM 2091 C C . CYS A 1 261 ? -6.754 11.404 7.054 1.00 90.25 261 CYS A C 1
ATOM 2093 O O . CYS A 1 261 ? -5.546 11.159 7.061 1.00 90.25 261 CYS A O 1
ATOM 2095 N N . THR A 1 262 ? -7.489 11.364 8.166 1.00 91.00 262 THR A N 1
ATOM 2096 C CA . THR A 1 262 ? -6.920 11.027 9.477 1.00 91.00 262 THR A CA 1
ATOM 2097 C C . THR A 1 262 ? -7.786 10.072 10.286 1.00 91.00 262 THR A C 1
ATOM 2099 O O . THR A 1 262 ? -9.016 10.069 10.195 1.00 91.00 262 THR A O 1
ATOM 2102 N N . VAL A 1 263 ? -7.134 9.274 11.129 1.00 92.38 263 VAL A N 1
ATOM 2103 C CA . VAL A 1 263 ? -7.763 8.562 12.250 1.00 92.38 263 VAL A CA 1
ATOM 2104 C C . VAL A 1 263 ? -7.340 9.200 13.565 1.00 92.38 263 VAL A C 1
ATOM 2106 O O . VAL A 1 263 ? -6.236 9.736 13.691 1.00 92.38 263 VAL A O 1
ATOM 2109 N N . ARG A 1 264 ? -8.206 9.145 14.575 1.00 91.62 264 ARG A N 1
ATOM 2110 C CA . ARG A 1 264 ? -7.877 9.652 15.909 1.00 91.62 264 ARG A CA 1
ATOM 2111 C C . ARG A 1 264 ? -7.376 8.507 16.779 1.00 91.62 264 ARG A C 1
ATOM 2113 O O . ARG A 1 264 ? -7.957 7.425 16.777 1.00 91.62 264 ARG A O 1
ATOM 2120 N N . HIS A 1 265 ? -6.314 8.746 17.546 1.00 89.62 265 HIS A N 1
ATOM 2121 C CA . HIS A 1 265 ? -5.753 7.733 18.441 1.00 89.62 265 HIS A CA 1
ATOM 2122 C C . HIS A 1 265 ? -6.316 7.882 19.855 1.00 89.62 265 HIS A C 1
ATOM 2124 O O . HIS A 1 265 ? -6.097 8.886 20.530 1.00 89.62 265 HIS A O 1
ATOM 2130 N N . TYR A 1 266 ? -7.039 6.875 20.329 1.00 86.44 266 TYR A N 1
ATOM 2131 C CA . TYR A 1 266 ? -7.697 6.869 21.629 1.00 86.44 266 TYR A CA 1
ATOM 2132 C C . TYR A 1 266 ? -6.936 5.985 22.629 1.00 86.44 266 TYR A C 1
ATOM 2134 O O . TYR A 1 266 ? -7.261 4.828 22.873 1.00 86.44 266 TYR A O 1
ATOM 2142 N N . LYS A 1 267 ? -5.895 6.557 23.252 1.00 72.06 267 LYS A N 1
ATOM 2143 C CA . LYS A 1 267 ? -4.994 5.838 24.183 1.00 72.06 267 LYS A CA 1
ATOM 2144 C C . LYS A 1 267 ? -5.574 5.553 25.573 1.00 72.06 267 LYS A C 1
ATOM 2146 O O . LYS A 1 267 ? -4.931 4.854 26.355 1.00 72.06 267 LYS A O 1
ATOM 2151 N N . ARG A 1 268 ? -6.702 6.167 25.939 1.00 65.88 268 ARG A N 1
ATOM 2152 C CA . ARG A 1 268 ? -7.205 6.201 27.321 1.00 65.88 268 ARG A CA 1
ATOM 2153 C C . ARG A 1 268 ? -8.391 5.256 27.467 1.00 65.88 268 ARG A C 1
ATOM 2155 O O . ARG A 1 268 ? -9.498 5.610 27.106 1.00 65.88 268 ARG A O 1
ATOM 2162 N N . GLY A 1 269 ? -8.170 4.071 28.019 1.00 64.25 269 GLY A N 1
ATOM 2163 C CA . GLY A 1 269 ? -9.252 3.164 28.395 1.00 64.25 269 GLY A CA 1
ATOM 2164 C C . GLY A 1 269 ? -8.769 2.115 29.395 1.00 64.25 269 GLY A C 1
ATOM 2165 O O . GLY A 1 269 ? -7.565 1.842 29.434 1.00 64.25 269 GLY A O 1
ATOM 2166 N N . PRO A 1 270 ? -9.669 1.534 30.208 1.00 72.94 270 PRO A N 1
ATOM 2167 C CA . PRO A 1 270 ? -9.310 0.430 31.085 1.00 72.94 270 PRO A CA 1
ATOM 2168 C C . PRO A 1 270 ? -8.823 -0.747 30.238 1.00 72.94 270 PRO A C 1
ATOM 2170 O O . PRO A 1 270 ? -9.498 -1.149 29.287 1.00 72.94 270 PRO A O 1
ATOM 2173 N N . VAL A 1 271 ? -7.664 -1.289 30.600 1.00 78.19 271 VAL A N 1
ATOM 2174 C CA . VAL A 1 271 ? -7.085 -2.518 30.042 1.00 78.19 271 VAL A CA 1
ATOM 2175 C C . VAL A 1 271 ? -6.884 -3.520 31.174 1.00 78.19 271 VAL A C 1
ATOM 2177 O O . VAL A 1 271 ? -6.788 -3.114 32.334 1.00 78.19 271 VAL A O 1
ATOM 2180 N N . ALA A 1 272 ? -6.802 -4.816 30.858 1.00 78.06 272 ALA A N 1
ATOM 2181 C CA . ALA A 1 272 ? -6.491 -5.834 31.864 1.00 78.06 272 ALA A CA 1
ATOM 2182 C C . ALA A 1 272 ? -5.197 -5.479 32.628 1.00 78.06 272 ALA A C 1
ATOM 2184 O O . ALA A 1 272 ? -4.244 -4.970 32.033 1.00 78.06 272 ALA A O 1
ATOM 2185 N N . ALA A 1 273 ? -5.143 -5.751 33.937 1.00 75.69 273 ALA A N 1
ATOM 2186 C CA . ALA A 1 273 ? -4.051 -5.302 34.814 1.00 75.69 273 ALA A CA 1
ATOM 2187 C C . ALA A 1 273 ? -2.652 -5.734 34.326 1.00 75.69 273 ALA A C 1
ATOM 2189 O O . ALA A 1 273 ? -1.683 -4.980 34.414 1.00 75.69 273 ALA A O 1
ATOM 2190 N N . ASN A 1 274 ? -2.553 -6.924 33.733 1.00 81.44 274 ASN A N 1
ATOM 2191 C CA . ASN A 1 274 ? -1.322 -7.481 33.176 1.00 81.44 274 ASN A CA 1
ATOM 2192 C C . ASN A 1 274 ? -1.047 -7.068 31.715 1.00 81.44 274 ASN A C 1
ATOM 2194 O O . ASN A 1 274 ? 0.012 -7.412 31.192 1.00 81.44 274 ASN A O 1
ATOM 2198 N N . TYR A 1 275 ? -1.925 -6.305 31.048 1.00 84.06 275 TYR A N 1
ATOM 2199 C CA . TYR A 1 275 ? -1.780 -5.932 29.631 1.00 84.06 275 TYR A CA 1
ATOM 2200 C C . TYR A 1 275 ? -0.424 -5.272 29.318 1.00 84.06 275 TYR A C 1
ATOM 2202 O O . TYR A 1 275 ? 0.189 -5.507 28.273 1.00 84.06 275 TYR A O 1
ATOM 2210 N N . SER A 1 276 ? 0.083 -4.459 30.250 1.00 83.25 276 SER A N 1
ATOM 2211 C CA . SER A 1 276 ? 1.358 -3.749 30.104 1.00 83.25 276 SER A CA 1
ATOM 2212 C C . SER A 1 276 ? 2.558 -4.689 29.909 1.00 83.25 276 SER A C 1
ATOM 2214 O O . SER A 1 276 ? 3.489 -4.325 29.184 1.00 83.25 276 SER A O 1
ATOM 2216 N N . THR A 1 277 ? 2.506 -5.898 30.479 1.00 85.31 277 THR A N 1
ATOM 2217 C CA . THR A 1 277 ? 3.566 -6.915 30.375 1.00 85.31 277 THR A CA 1
ATOM 2218 C C . THR A 1 277 ? 3.709 -7.447 28.949 1.00 85.31 277 THR A C 1
ATOM 2220 O O . THR A 1 277 ? 4.826 -7.607 28.462 1.00 85.31 277 THR A O 1
ATOM 2223 N N . TYR A 1 278 ? 2.594 -7.596 28.226 1.00 85.25 278 TYR A N 1
ATOM 2224 C CA . TYR A 1 278 ? 2.585 -8.016 26.822 1.00 85.25 278 TYR A CA 1
ATOM 2225 C C . TYR A 1 278 ? 2.993 -6.881 25.870 1.00 85.25 278 TYR A C 1
ATOM 2227 O O . TYR A 1 278 ? 3.622 -7.117 24.840 1.00 85.25 278 TYR A O 1
ATOM 2235 N N . ARG A 1 279 ? 2.676 -5.622 26.212 1.00 82.88 279 ARG A N 1
ATOM 2236 C CA . ARG A 1 279 ? 3.004 -4.449 25.378 1.00 82.88 279 ARG A CA 1
ATOM 2237 C C . ARG A 1 279 ? 4.479 -4.049 25.450 1.00 82.88 279 ARG A C 1
ATOM 2239 O O . ARG A 1 279 ? 5.006 -3.445 24.511 1.00 82.88 279 ARG A O 1
ATOM 2246 N N . ARG A 1 280 ? 5.139 -4.285 26.585 1.00 83.56 280 ARG A N 1
ATOM 2247 C CA . ARG A 1 280 ? 6.494 -3.788 26.858 1.00 83.56 280 ARG A CA 1
ATOM 2248 C C . ARG A 1 280 ? 7.454 -4.949 27.125 1.00 83.56 280 ARG A C 1
ATOM 2250 O O . ARG A 1 280 ? 7.844 -5.149 28.273 1.00 83.56 280 ARG A O 1
ATOM 2257 N N . PRO A 1 281 ? 7.906 -5.659 26.074 1.00 80.38 281 PRO A N 1
ATOM 2258 C CA . PRO A 1 281 ? 8.947 -6.661 26.242 1.00 80.38 281 PRO A CA 1
ATOM 2259 C C . PRO A 1 281 ? 10.251 -6.010 26.725 1.00 80.38 281 PRO A C 1
ATOM 2261 O O . PRO A 1 281 ? 10.485 -4.810 26.516 1.00 80.38 281 PRO A O 1
ATOM 2264 N N . ASN A 1 282 ? 11.110 -6.810 27.359 1.00 86.06 282 ASN A N 1
ATOM 2265 C CA . ASN A 1 282 ? 12.386 -6.336 27.891 1.00 86.06 282 ASN A CA 1
ATOM 2266 C C . ASN A 1 282 ? 13.311 -5.783 26.779 1.00 86.06 282 ASN A C 1
ATOM 2268 O O . ASN A 1 282 ? 13.157 -6.087 25.591 1.00 86.06 282 ASN A O 1
ATOM 2272 N N . LYS A 1 283 ? 14.282 -4.940 27.159 1.00 86.19 283 LYS A N 1
ATOM 2273 C CA . LYS A 1 283 ? 15.182 -4.265 26.201 1.00 86.19 283 LYS A CA 1
ATOM 2274 C C . LYS A 1 283 ? 15.987 -5.253 25.345 1.00 86.19 283 LYS A C 1
ATOM 2276 O O . LYS A 1 283 ? 16.150 -5.012 24.153 1.00 86.19 283 LYS A O 1
ATOM 2281 N N . SER A 1 284 ? 16.437 -6.366 25.930 1.00 87.38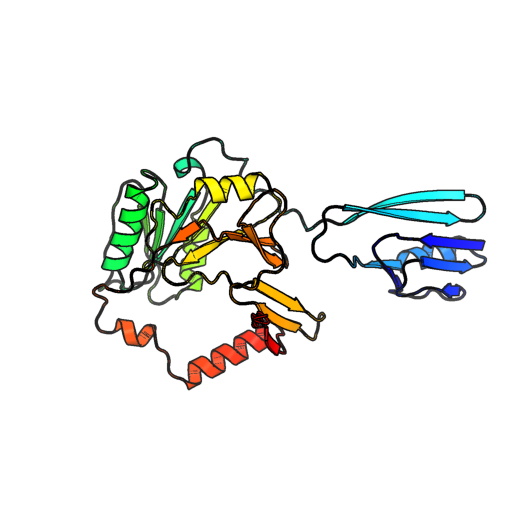 284 SER A N 1
ATOM 2282 C CA . SER A 1 284 ? 17.211 -7.400 25.227 1.00 87.38 284 SER A CA 1
ATOM 2283 C C . SER A 1 284 ? 16.402 -8.046 24.097 1.00 87.38 284 SER A C 1
ATOM 2285 O O . SER A 1 284 ? 16.877 -8.151 22.968 1.00 87.38 284 SER A O 1
ATOM 2287 N N . PHE A 1 285 ? 15.139 -8.387 24.363 1.00 86.25 285 PHE A N 1
ATOM 2288 C CA . PHE A 1 285 ? 14.220 -8.925 23.365 1.00 86.25 285 PHE A CA 1
ATOM 2289 C C . PHE A 1 285 ? 13.992 -7.934 22.222 1.00 86.25 285 PHE A C 1
ATOM 2291 O O . PHE A 1 285 ? 14.060 -8.317 21.058 1.00 86.25 285 PHE A O 1
ATOM 2298 N N . LYS A 1 286 ? 13.785 -6.645 22.531 1.00 83.38 286 LYS A N 1
ATOM 2299 C CA . LYS A 1 286 ? 13.614 -5.607 21.501 1.00 83.38 286 LYS A CA 1
ATOM 2300 C C . LYS A 1 286 ? 14.838 -5.480 20.593 1.00 83.38 286 LYS A C 1
ATOM 2302 O O . LYS A 1 286 ? 14.671 -5.376 19.382 1.00 83.38 286 LYS A O 1
ATOM 2307 N N . ALA A 1 287 ? 16.046 -5.515 21.159 1.00 84.69 287 ALA A N 1
ATOM 2308 C CA . ALA A 1 287 ? 17.283 -5.455 20.382 1.00 84.69 287 ALA A CA 1
ATOM 2309 C C . ALA A 1 287 ? 17.426 -6.673 19.453 1.00 84.69 287 ALA A C 1
ATOM 2311 O O . ALA A 1 287 ? 17.660 -6.509 18.256 1.00 84.69 287 ALA A O 1
ATOM 2312 N N . LYS A 1 288 ? 17.184 -7.886 19.973 1.00 87.12 288 LYS A N 1
ATOM 2313 C CA . LYS A 1 288 ? 17.185 -9.120 19.168 1.00 87.12 288 LYS A CA 1
ATOM 2314 C C . LYS A 1 288 ? 16.153 -9.070 18.046 1.00 87.12 288 LYS A C 1
ATOM 2316 O O . LYS A 1 288 ? 16.478 -9.402 16.913 1.00 87.12 288 LYS A O 1
ATOM 2321 N N . LEU A 1 289 ? 14.936 -8.610 18.340 1.00 84.81 289 LEU A N 1
ATOM 2322 C CA . LEU A 1 289 ? 13.881 -8.458 17.341 1.00 84.81 289 LEU A CA 1
ATOM 2323 C C . LEU A 1 289 ? 14.283 -7.458 16.250 1.00 84.81 289 LEU A C 1
ATOM 2325 O O . LEU A 1 289 ? 14.033 -7.710 15.075 1.00 84.81 289 LEU A O 1
ATOM 2329 N N . HIS A 1 290 ? 14.926 -6.344 16.605 1.00 82.19 290 HIS A N 1
ATOM 2330 C CA . HIS A 1 290 ? 15.405 -5.376 15.620 1.00 82.19 290 HIS A CA 1
ATOM 2331 C C . HIS A 1 290 ? 16.462 -5.990 14.693 1.00 82.19 290 HIS A C 1
ATOM 2333 O O . HIS A 1 290 ? 16.301 -5.935 13.476 1.00 82.19 290 HIS A O 1
ATOM 2339 N N . HIS A 1 291 ? 17.480 -6.655 15.249 1.00 84.25 291 HIS A N 1
ATOM 2340 C CA . HIS A 1 291 ? 18.509 -7.340 14.456 1.00 84.25 291 HIS A CA 1
ATOM 2341 C C . HIS A 1 291 ? 17.924 -8.445 13.577 1.00 84.25 291 HIS A C 1
ATOM 2343 O O . HIS A 1 291 ? 18.296 -8.562 12.414 1.00 84.25 291 HIS A O 1
ATOM 2349 N N . TYR A 1 292 ? 16.971 -9.215 14.106 1.00 87.06 292 TYR A N 1
ATOM 2350 C CA . TYR A 1 292 ? 16.267 -10.239 13.345 1.00 87.06 292 TYR A CA 1
ATOM 2351 C C . TYR A 1 292 ? 15.539 -9.645 12.135 1.00 87.06 292 TYR A C 1
ATOM 2353 O O . TYR A 1 292 ? 15.681 -10.167 11.038 1.00 87.06 292 TYR A O 1
ATOM 2361 N N . ASN A 1 293 ? 14.816 -8.531 12.298 1.00 83.06 293 ASN A N 1
ATOM 2362 C CA . ASN A 1 293 ? 14.140 -7.878 11.173 1.00 83.06 293 ASN A CA 1
ATOM 2363 C C . ASN A 1 293 ? 15.136 -7.335 10.137 1.00 83.06 293 ASN A C 1
ATOM 2365 O O . ASN A 1 293 ? 14.895 -7.468 8.940 1.00 83.06 293 ASN A O 1
ATOM 2369 N N . LEU A 1 294 ? 16.264 -6.759 10.569 1.00 84.62 294 LEU A N 1
ATOM 2370 C CA . LEU A 1 294 ? 17.309 -6.308 9.643 1.00 84.62 294 LEU A CA 1
ATOM 2371 C C . LEU A 1 294 ? 17.892 -7.481 8.844 1.00 84.62 294 LEU A C 1
ATOM 2373 O O . LEU A 1 294 ? 17.995 -7.396 7.622 1.00 84.62 294 LEU A O 1
ATOM 2377 N N . TYR A 1 295 ? 18.198 -8.591 9.519 1.00 85.06 295 TYR A N 1
ATOM 2378 C CA . TYR A 1 295 ? 18.722 -9.806 8.898 1.00 85.06 295 TYR A CA 1
ATOM 2379 C C . TYR A 1 295 ? 17.715 -10.442 7.931 1.00 85.06 295 TYR A C 1
ATOM 2381 O O . TYR A 1 295 ? 18.016 -10.614 6.756 1.00 85.06 295 TYR A O 1
ATOM 2389 N N . MET A 1 296 ? 16.491 -10.717 8.390 1.00 83.62 296 MET A N 1
ATOM 2390 C CA . MET A 1 296 ? 15.442 -11.369 7.592 1.00 83.62 296 MET A CA 1
ATOM 2391 C C . MET A 1 296 ? 15.078 -10.606 6.319 1.00 83.62 296 MET A C 1
ATOM 2393 O O . MET A 1 296 ? 14.635 -11.206 5.341 1.00 83.62 296 MET A O 1
ATOM 2397 N N . HIS A 1 297 ? 15.227 -9.282 6.331 1.00 79.31 297 HIS A N 1
ATOM 2398 C CA . HIS A 1 297 ? 14.890 -8.426 5.198 1.00 79.31 297 HIS A CA 1
ATOM 2399 C C . HIS A 1 297 ? 16.116 -7.944 4.407 1.00 79.31 297 HIS A C 1
ATOM 2401 O O . HIS A 1 297 ? 15.953 -7.121 3.501 1.00 79.31 297 HIS A O 1
ATOM 2407 N N . ASN A 1 298 ? 17.317 -8.460 4.709 1.00 82.94 298 ASN A N 1
ATOM 2408 C CA . ASN A 1 298 ? 18.594 -8.044 4.117 1.00 82.94 298 ASN A CA 1
ATOM 2409 C C . ASN A 1 298 ? 18.779 -6.512 4.130 1.00 82.94 298 ASN A C 1
ATOM 2411 O O . ASN A 1 298 ? 19.135 -5.910 3.116 1.00 82.94 298 ASN A O 1
ATOM 2415 N N . ILE A 1 299 ? 18.472 -5.870 5.261 1.00 84.75 299 ILE A N 1
ATOM 2416 C CA . ILE A 1 299 ? 18.607 -4.422 5.457 1.00 84.75 299 ILE A CA 1
ATOM 2417 C C . ILE A 1 299 ? 19.943 -4.142 6.148 1.00 84.75 299 ILE A C 1
ATOM 2419 O O . ILE A 1 299 ? 20.141 -4.482 7.312 1.00 84.75 299 ILE A O 1
ATOM 2423 N N . ASN A 1 300 ? 20.840 -3.461 5.444 1.00 86.69 300 ASN A N 1
ATOM 2424 C CA . ASN A 1 300 ? 22.166 -3.081 5.928 1.00 86.69 300 ASN A CA 1
ATOM 2425 C C . ASN A 1 300 ? 22.157 -1.727 6.631 1.00 86.69 300 ASN A C 1
ATOM 2427 O O . ASN A 1 300 ? 23.007 -1.474 7.480 1.00 86.69 300 ASN A O 1
ATOM 2431 N N . CYS A 1 301 ? 21.236 -0.832 6.263 1.00 82.81 301 CYS A N 1
ATOM 2432 C CA . CYS A 1 301 ? 21.146 0.465 6.915 1.00 82.81 301 CYS A CA 1
ATOM 2433 C C . CYS A 1 301 ? 19.725 1.030 6.968 1.00 82.81 301 CYS A C 1
ATOM 2435 O O . CYS A 1 301 ? 18.914 0.830 6.065 1.00 82.81 301 CYS A O 1
ATOM 2437 N N . LEU A 1 302 ? 19.449 1.776 8.035 1.00 82.56 302 LEU A N 1
ATOM 2438 C CA . LEU A 1 302 ? 18.257 2.598 8.199 1.00 82.56 302 LEU A CA 1
ATOM 2439 C C . LEU A 1 302 ? 18.729 4.038 8.406 1.00 82.56 302 LEU A C 1
ATOM 2441 O O . LEU A 1 302 ? 19.462 4.319 9.353 1.00 82.56 302 LEU A O 1
ATOM 2445 N N . LYS A 1 303 ? 18.355 4.939 7.499 1.00 82.75 303 LYS A N 1
ATOM 2446 C CA . LYS A 1 303 ? 18.721 6.359 7.552 1.00 82.75 303 LYS A CA 1
ATOM 2447 C C . LYS A 1 303 ? 17.459 7.202 7.609 1.00 82.75 303 LYS A C 1
ATOM 2449 O O . LYS A 1 303 ? 16.524 6.948 6.859 1.00 82.75 303 LYS A O 1
ATOM 2454 N N . THR A 1 304 ? 17.456 8.240 8.434 1.00 80.56 304 THR A N 1
ATOM 2455 C CA . THR A 1 304 ? 16.375 9.229 8.455 1.00 80.56 304 THR A CA 1
ATOM 2456 C C . THR A 1 304 ? 16.865 10.516 7.808 1.00 80.56 304 THR A C 1
ATOM 2458 O O . THR A 1 304 ? 17.844 11.110 8.256 1.00 80.56 304 THR A O 1
ATOM 2461 N N . GLN A 1 305 ? 16.197 10.934 6.738 1.00 77.31 305 GLN A N 1
ATOM 2462 C CA . GLN A 1 305 ? 16.469 12.179 6.039 1.00 77.31 305 GLN A CA 1
ATOM 2463 C C . GLN A 1 305 ? 15.460 13.233 6.490 1.00 77.31 305 GLN A C 1
ATOM 2465 O O . GLN A 1 305 ? 14.346 13.309 5.977 1.00 77.31 305 GLN A O 1
ATOM 2470 N N . TRP A 1 306 ? 15.864 14.046 7.459 1.00 73.56 306 TRP A N 1
ATOM 2471 C CA . TRP A 1 306 ? 15.064 15.169 7.936 1.00 73.56 306 TRP A CA 1
ATOM 2472 C C . TRP A 1 306 ? 15.047 16.288 6.897 1.00 73.56 306 TRP A C 1
ATOM 2474 O O . TRP A 1 306 ? 16.098 16.679 6.382 1.00 73.56 306 TRP A O 1
ATOM 2484 N N . VAL A 1 307 ? 13.865 16.831 6.612 1.00 63.56 307 VAL A N 1
ATOM 2485 C CA . VAL A 1 307 ? 13.753 18.096 5.885 1.00 63.56 307 VAL A CA 1
ATOM 2486 C C . VAL A 1 307 ? 14.161 19.199 6.855 1.00 63.56 307 VAL A C 1
ATOM 2488 O O . VAL A 1 307 ? 13.417 19.544 7.769 1.00 63.56 307 VAL A O 1
ATOM 2491 N N . THR A 1 308 ? 15.371 19.734 6.705 1.00 55.16 308 THR A N 1
ATOM 2492 C CA . THR A 1 308 ? 15.730 20.979 7.378 1.00 55.16 308 THR A CA 1
ATOM 2493 C C . THR A 1 308 ? 15.112 22.115 6.578 1.00 55.16 308 THR A C 1
ATOM 2495 O O . THR A 1 308 ? 15.584 22.459 5.497 1.00 55.16 308 THR A O 1
ATOM 2498 N N . ASN A 1 309 ? 14.043 22.718 7.099 1.00 44.94 309 ASN A N 1
ATOM 2499 C CA . ASN A 1 309 ? 13.611 24.027 6.622 1.00 44.94 309 ASN A CA 1
ATOM 2500 C C . ASN A 1 309 ? 14.709 25.038 6.977 1.00 44.94 309 ASN A C 1
ATOM 2502 O O . ASN A 1 309 ? 14.654 25.699 8.010 1.00 44.94 309 ASN A O 1
ATOM 2506 N N . LYS A 1 310 ? 15.731 25.164 6.126 1.00 38.88 310 LYS A N 1
ATOM 2507 C CA . LYS A 1 310 ? 16.508 26.398 6.033 1.00 38.88 310 LYS A CA 1
ATOM 2508 C C . LYS A 1 310 ? 15.665 27.397 5.249 1.00 38.88 310 LYS A C 1
ATOM 2510 O O . LYS A 1 310 ? 15.968 27.716 4.106 1.00 38.88 310 LYS A O 1
ATOM 2515 N N . THR A 1 311 ? 14.598 27.897 5.863 1.00 39.69 311 THR A N 1
ATOM 2516 C CA . THR A 1 311 ? 14.124 29.231 5.514 1.00 39.69 311 THR A CA 1
ATOM 2517 C C . THR A 1 311 ? 15.236 30.187 5.928 1.00 39.69 311 THR A C 1
ATOM 2519 O O . THR A 1 311 ? 15.407 30.502 7.106 1.00 39.69 311 THR A O 1
ATOM 2522 N N . GLN A 1 312 ? 16.053 30.597 4.955 1.00 35.78 312 GLN A N 1
ATOM 2523 C CA . GLN A 1 312 ? 16.748 31.873 5.043 1.00 35.78 312 GLN A CA 1
ATOM 2524 C C . GLN A 1 312 ? 15.662 32.916 5.310 1.00 35.78 312 GLN A C 1
ATOM 2526 O O . GLN A 1 312 ? 14.862 33.224 4.431 1.00 35.78 312 GLN A O 1
ATOM 2531 N N . LYS A 1 313 ? 15.588 33.393 6.555 1.00 33.12 313 LYS A N 1
ATOM 2532 C CA . LYS A 1 313 ? 15.019 34.707 6.827 1.00 33.12 313 LYS A CA 1
ATOM 2533 C C . LYS A 1 313 ? 15.929 35.698 6.100 1.00 33.12 313 LYS A C 1
ATOM 2535 O O . LYS A 1 313 ? 17.061 35.896 6.542 1.00 33.12 313 LYS A O 1
ATOM 2540 N N . GLN A 1 314 ? 15.478 36.193 4.952 1.00 32.19 314 GLN A N 1
ATOM 2541 C CA . GLN A 1 314 ? 15.842 37.532 4.501 1.00 32.19 314 GLN A CA 1
ATOM 2542 C C . GLN A 1 314 ? 14.892 38.513 5.178 1.00 32.19 314 GLN A C 1
ATOM 2544 O O . GLN A 1 314 ? 13.700 38.151 5.319 1.00 32.19 314 GLN A O 1
#

Foldseek 3Di:
DKKKKAWDFWAKAFQDDDPQKDWDRHRHRMIMIDHPDPVSVVVRVVRIDTDGPDQADQDWIFMWMDDPPDIDTDIDGDHADQDDQPDDDDDDDCLQAEEEEEEDEQFVVLLVQQVVLCCVQPNNRAYEYQYQYDPVSDDDDDDPRYDYDYDPHPPDDVVSVVVRVVPDPHSYYHYDYSQWGADPQQPVVLVVVVVVVDSADEEAEAAPVDLWLKAWDWDDDPQETEIEIETPVDFPDADPPRPQWTFRYDDSGTYIYHSSHHIYGRPDDDGPPCVVVVVDDDPVVVVVVVVVVCVVVSYPYYHYDYPPPPPPPD

Radius of gyration: 25.88 Å; Cα contacts (8 Å, |Δi|>4): 584; chains: 1; bounding box: 59×57×79 Å

InterPro domains:
  IPR001173 Glycosyltransferase 2-like [PF00535] (99-216)
  IPR029044 Nucleotide-diphospho-sugar transferases [G3DSA:3.90.550.10] (89-306)
  IPR029044 Nucleotide-diphospho-sugar transferases [SSF53448] (96-300)

Mean predicted aligned error: 8.19 Å

Sequence (314 aa):
MKFQINATRGVFHLIGHVHDVDVTGNGSKTITVSTYSPSLLNLQLKYIAYENTLFDASTVDPVKIQFMEFTATMPIHIQHVQLPWLFDEGTGKIKDRVTVVLKTFLRYNLLKNAIQSVNDVYPGTRIVVADDTPDHLFNSFQSSNVDHYKMPAYKGYFAGRNLGLSQVWTEYFFYMDDDMVITKFTKMDLLVSFLDSTNFHLVGVGIQDRLSPTTYLALGNKTHRCIIQKPDPGYYYEIRGFPAFFLSALGRLRVAACSLCTVRHYKRGPVAANYSTYRRPNKSFKAKLHHYNLYMHNINCLKTQWVTNKTQKQ

Solvent-accessible surface area (backbone atoms only — not comparable to full-atom values): 17787 Å² total; per-residue (Å²): 89,55,38,37,41,38,42,79,66,34,29,33,37,69,80,55,85,51,88,89,53,48,75,47,43,71,73,29,38,40,39,39,41,39,35,88,44,73,69,58,47,60,56,39,56,74,25,57,41,81,44,81,73,66,90,88,43,82,49,71,34,64,25,40,35,37,45,78,94,47,73,50,73,49,78,42,78,45,55,72,82,82,74,83,76,92,51,72,88,70,81,76,56,66,45,68,29,33,29,37,30,30,44,52,62,64,37,64,60,31,36,51,49,22,53,48,26,41,47,74,71,46,60,73,31,35,33,31,33,16,30,26,35,44,78,97,74,55,76,88,65,87,50,101,42,44,49,66,44,79,45,69,56,76,61,50,71,67,55,25,48,52,54,25,57,74,72,59,86,40,70,40,70,46,78,49,58,29,43,33,29,52,48,95,45,35,47,62,68,62,54,50,52,50,40,76,75,45,90,47,74,43,75,46,62,21,35,68,95,48,82,48,60,59,19,46,45,78,44,78,60,100,81,46,23,33,40,38,35,22,44,53,93,27,63,82,46,71,42,87,95,37,87,59,28,26,49,23,37,74,70,95,53,35,29,32,29,29,74,74,23,25,34,40,76,51,87,83,62,76,55,50,91,66,51,63,62,76,76,56,69,56,72,68,58,54,52,52,51,52,55,48,54,29,59,79,66,47,44,76,44,81,44,76,51,74,72,74,82,75,71,76,83,125